Protein AF-A0A661Q219-F1 (afdb_monomer)

Solvent-accessible surface area (backbone atoms only — not comparable to full-atom values): 14047 Å² total; per-residue (Å²): 132,84,52,76,49,76,59,97,91,42,42,25,53,76,84,43,78,52,84,53,88,86,70,41,51,78,48,75,50,78,46,78,66,48,72,43,46,48,59,38,76,48,73,43,80,43,92,89,63,73,89,80,53,63,71,65,53,33,74,33,43,50,56,41,21,30,38,48,52,98,93,39,80,32,35,38,76,91,71,90,91,76,88,63,29,56,43,45,44,57,49,87,84,23,32,34,42,40,33,30,85,83,22,36,51,68,81,34,60,57,97,62,96,66,96,63,70,101,56,79,44,66,58,37,42,30,34,32,43,39,34,38,61,39,73,73,76,68,45,90,77,75,54,76,56,71,70,72,60,44,85,71,54,76,47,92,52,47,77,42,61,79,72,80,78,26,55,71,79,46,69,30,51,56,66,47,45,48,57,82,48,72,18,31,37,39,41,33,38,64,58,61,50,99,55,74,90,72,84,87,84,87,87,73,91,57,99,48,51,46,75,48,72,43,80,75,50,42,43,31,35,35,44,34,28,25,31,66,87,79,64,45,59,74

Mean predicted aligned error: 18.55 Å

pLDDT: mean 73.9, std 15.15, range [31.66, 94.81]

Secondary structure (DSSP, 8-state):
---EEEETTEEEETTEEE--GGGPPEEEEEEEEEEEETT-EEEE--TT--SS-HHHHHHHEEEEEEEEETTEEEEPP-SSS---SEEEEEETTEEEEEEBTTBB-TTS--SS--------BSEEEEEEEEEEES-----TTTS-------GGGSSS-EEEE-SSS--EEEEESEEEEEEEETTEEEEEESS--SSS---------STTEEEEEEEEETTEEEEEEEETTT--B-

Foldseek 3Di:
DWDWDADPNFIDTNRHTDDDLVNWDKDKDKAWPFKDFAQDKDFDAALLDQPPCLPVFQVQKDKWKWWQDPNDTATADPDDDDAAAWDWGQHSRHIMIGHDHQHHDPVGDDPDDDDDDPDRDGMTTMMMMIIGGGDPPPNPPNPCPVVVCPPQNPDVKDFDDDQPQFDTPDMDQWPTWHNPDAQKIKTFGVDFAPADPDDDDDDDPDPFWDWDKADPGSGIIMIGIAGNPPRDTD

Sequence (234 aa):
MASLESIGGKLFVNGEEIALKSDLETKTQIVDFGTVSNDTRTVKANPFFDGVNDAEIATRCVVRAEIYVNGMWSGTNNSTYSNTGLNGYSNLEGIVVQTAPNKITSTSNLVCNGFGNTGDITSAPCRVIVSYQGELVLAPSLIPKPEYIDKDQLATAWVNFDGTDGSIRDSFNVSGVVRNSVGDCTVSFSEPMKNGNYILATSSSYSATLISCVIKTFSSFKVIGKNINTGDLQ

Structure (mmCIF, N/CA/C/O backbone):
data_AF-A0A661Q219-F1
#
_entry.id   AF-A0A661Q219-F1
#
loop_
_atom_site.group_PDB
_atom_site.id
_atom_site.type_symbol
_atom_site.label_atom_id
_atom_site.label_alt_id
_atom_site.label_comp_id
_atom_site.label_asym_id
_atom_site.label_entity_id
_atom_site.label_seq_id
_atom_site.pdbx_PDB_ins_code
_atom_site.Cartn_x
_atom_site.Cartn_y
_atom_site.Cartn_z
_atom_site.occupancy
_atom_site.B_iso_or_equiv
_atom_site.auth_seq_id
_atom_site.auth_comp_id
_atom_site.auth_asym_id
_atom_site.auth_atom_id
_atom_site.pdbx_PDB_model_num
ATOM 1 N N . MET A 1 1 ? 35.755 26.287 18.343 1.00 60.34 1 MET A N 1
ATOM 2 C CA . MET A 1 1 ? 34.554 26.965 18.872 1.00 60.34 1 MET A CA 1
ATOM 3 C C . MET A 1 1 ? 33.562 26.963 17.722 1.00 60.34 1 MET A C 1
ATOM 5 O O . MET A 1 1 ? 33.948 27.435 16.663 1.00 60.34 1 MET A O 1
ATOM 9 N N . ALA A 1 2 ? 32.411 26.297 17.850 1.00 60.44 2 ALA A N 1
ATOM 10 C CA . ALA A 1 2 ? 31.447 26.220 16.748 1.00 60.44 2 ALA A CA 1
ATOM 11 C C . ALA A 1 2 ? 30.906 27.628 16.444 1.00 60.44 2 ALA A C 1
ATOM 13 O O . ALA A 1 2 ? 30.621 28.369 17.389 1.00 60.44 2 ALA A O 1
ATOM 14 N N . SER A 1 3 ? 30.824 28.017 15.169 1.00 67.06 3 SER A N 1
ATOM 15 C CA . SER A 1 3 ? 30.217 29.297 14.786 1.00 67.06 3 SER A CA 1
ATOM 16 C C . SER A 1 3 ? 28.698 29.149 14.791 1.00 67.06 3 SER A C 1
ATOM 18 O O . SER A 1 3 ? 28.165 28.170 14.266 1.00 67.06 3 SER A O 1
ATOM 20 N N . LEU A 1 4 ? 28.017 30.097 15.435 1.00 61.59 4 LEU A N 1
ATOM 21 C CA . LEU A 1 4 ? 26.561 30.191 15.466 1.00 61.59 4 LEU A CA 1
ATOM 22 C C . LEU A 1 4 ? 26.155 31.415 14.651 1.00 61.59 4 LEU A C 1
ATOM 24 O O . LEU A 1 4 ? 26.575 32.529 14.969 1.00 61.59 4 LEU A O 1
ATOM 28 N N . GLU A 1 5 ? 25.343 31.215 13.621 1.00 78.12 5 GLU A N 1
ATOM 29 C CA . GLU A 1 5 ? 24.914 32.284 12.716 1.00 78.12 5 GLU A CA 1
ATOM 30 C C . GLU A 1 5 ? 23.387 32.250 12.559 1.00 78.12 5 GLU A C 1
ATOM 32 O O . GLU A 1 5 ? 22.776 31.183 12.584 1.00 78.12 5 GLU A O 1
ATOM 37 N N . SER A 1 6 ? 22.751 33.421 12.448 1.00 68.06 6 SER A N 1
ATOM 38 C CA . SER A 1 6 ? 21.312 33.547 12.190 1.00 68.06 6 SER A CA 1
ATOM 39 C C . SER A 1 6 ? 21.108 34.217 10.841 1.00 68.06 6 SER A C 1
ATOM 41 O O . SER A 1 6 ? 21.562 35.344 10.629 1.00 68.06 6 SER A O 1
ATOM 43 N N . ILE A 1 7 ? 20.443 33.519 9.923 1.00 72.38 7 ILE A N 1
ATOM 44 C CA . ILE A 1 7 ? 20.190 33.990 8.560 1.00 72.38 7 ILE A CA 1
ATOM 45 C C . ILE A 1 7 ? 18.698 33.812 8.286 1.00 72.38 7 ILE A C 1
ATOM 47 O O . ILE A 1 7 ? 18.174 32.704 8.343 1.00 72.38 7 ILE A O 1
ATOM 51 N N . GLY A 1 8 ? 17.981 34.909 8.026 1.00 74.31 8 GLY A N 1
ATOM 52 C CA . GLY A 1 8 ? 16.556 34.858 7.672 1.00 74.31 8 GLY A CA 1
ATOM 53 C C . GLY A 1 8 ? 15.631 34.273 8.752 1.00 74.31 8 GLY A C 1
ATOM 54 O O . GLY A 1 8 ? 14.584 33.734 8.413 1.00 74.31 8 GLY A O 1
ATOM 55 N N . GLY A 1 9 ? 16.011 34.352 10.034 1.00 68.31 9 GLY A N 1
ATOM 56 C CA . GLY A 1 9 ? 15.235 33.794 11.154 1.00 68.31 9 GLY A CA 1
ATOM 57 C C . GLY A 1 9 ? 15.526 32.322 11.469 1.00 68.31 9 GLY A C 1
ATOM 58 O O . GLY A 1 9 ? 14.947 31.789 12.410 1.00 68.31 9 GLY A O 1
ATOM 59 N N . LYS A 1 10 ? 16.444 31.690 10.732 1.00 68.25 10 LYS A N 1
ATOM 60 C CA . LYS A 1 10 ? 16.913 30.317 10.951 1.00 68.25 10 LYS A CA 1
ATOM 61 C C . LYS A 1 10 ? 18.276 30.327 11.640 1.00 68.25 10 LYS A C 1
ATOM 63 O O . LYS A 1 10 ? 19.091 31.213 11.378 1.00 68.25 10 LYS A O 1
ATOM 68 N N . LEU A 1 11 ? 18.510 29.368 12.534 1.00 71.00 11 LEU A N 1
ATOM 69 C CA . LEU A 1 11 ? 19.759 29.220 13.287 1.00 71.00 11 LEU A CA 1
ATOM 70 C C . LEU A 1 11 ? 20.653 28.181 12.614 1.00 71.00 11 LEU A C 1
ATOM 72 O O . LEU A 1 11 ? 20.173 27.121 12.237 1.00 71.00 11 LEU A O 1
ATOM 76 N N . PHE A 1 12 ? 21.944 28.475 12.490 1.00 74.25 12 PHE A N 1
ATOM 77 C CA . PHE A 1 12 ? 22.928 27.604 11.853 1.00 74.25 12 PHE A CA 1
ATOM 78 C C . PHE A 1 12 ? 24.096 27.328 12.798 1.00 74.25 12 PHE A C 1
ATOM 80 O O . PHE A 1 12 ? 24.558 28.244 13.485 1.00 74.25 12 PHE A O 1
ATOM 87 N N . VAL A 1 13 ? 24.612 26.096 12.805 1.00 73.88 13 VAL A N 1
ATOM 88 C CA . VAL A 1 13 ? 25.863 25.733 13.494 1.00 73.88 13 VAL A CA 1
ATOM 89 C C . VAL A 1 13 ? 26.822 25.114 12.493 1.00 73.88 13 VAL A C 1
ATOM 91 O O . VAL A 1 13 ? 26.501 24.120 11.852 1.00 73.88 13 VAL A O 1
ATOM 94 N N . ASN A 1 14 ? 28.010 25.709 12.353 1.00 81.31 14 ASN A N 1
ATOM 95 C CA . ASN A 1 14 ? 29.018 25.302 11.363 1.00 81.31 14 ASN A CA 1
ATOM 96 C C . ASN A 1 14 ? 28.477 25.232 9.916 1.00 81.31 14 ASN A C 1
ATOM 98 O O . ASN A 1 14 ? 28.956 24.438 9.111 1.00 81.31 14 ASN A O 1
ATOM 102 N N . GLY A 1 15 ? 27.486 26.067 9.591 1.00 74.06 15 GLY A N 1
ATOM 103 C CA . GLY A 1 15 ? 26.870 26.131 8.263 1.00 74.06 15 GLY A CA 1
ATOM 104 C C . GLY A 1 15 ? 25.698 25.171 8.032 1.00 74.06 15 GLY A C 1
ATOM 105 O O . GLY A 1 15 ? 25.083 25.251 6.972 1.00 74.06 15 GLY A O 1
ATOM 106 N N . GL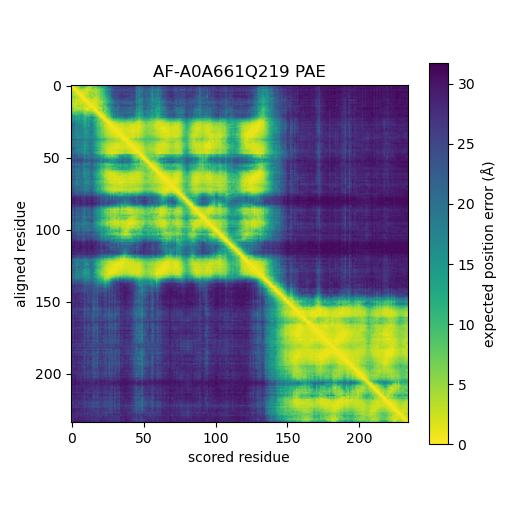U A 1 16 ? 25.342 24.318 8.997 1.00 66.12 16 GLU A N 1
ATOM 107 C CA . GLU A 1 16 ? 24.139 23.475 8.925 1.00 66.12 16 GLU A CA 1
ATOM 108 C C . GLU A 1 16 ? 22.957 24.147 9.631 1.00 66.12 16 GLU A C 1
ATOM 110 O O . GLU A 1 16 ? 23.110 24.664 10.739 1.00 66.12 16 GLU A O 1
ATOM 115 N N . GLU A 1 17 ? 21.786 24.157 8.985 1.00 71.19 17 GLU A N 1
ATOM 116 C CA . GLU A 1 17 ? 20.547 24.681 9.569 1.00 71.19 17 GLU A CA 1
ATOM 117 C C . GLU A 1 17 ? 20.107 23.790 10.737 1.00 71.19 17 GLU A C 1
ATOM 119 O O . GLU A 1 17 ? 19.949 22.581 10.589 1.00 71.19 17 GLU A O 1
ATOM 124 N N . ILE A 1 18 ? 19.885 24.392 11.901 1.00 64.69 18 ILE A N 1
ATOM 125 C CA . ILE A 1 18 ? 19.291 23.739 13.061 1.00 64.69 18 ILE A CA 1
ATOM 126 C C . ILE A 1 18 ? 17.795 24.039 13.056 1.00 64.69 18 ILE A C 1
ATOM 128 O O . ILE A 1 18 ? 17.387 25.179 13.292 1.00 64.69 18 ILE A O 1
ATOM 132 N N . ALA A 1 19 ? 16.980 23.003 12.860 1.00 58.84 19 ALA A N 1
ATOM 133 C CA . ALA A 1 19 ? 15.537 23.096 13.040 1.00 58.84 19 ALA A CA 1
ATOM 134 C C . ALA A 1 19 ? 15.205 23.457 14.500 1.00 58.84 19 ALA A C 1
ATOM 136 O O . ALA A 1 19 ? 15.624 22.777 15.446 1.00 58.84 19 ALA A O 1
ATOM 137 N N . LEU A 1 20 ? 14.440 24.531 14.711 1.00 56.34 20 LEU A N 1
ATOM 138 C CA . LEU A 1 20 ? 13.941 24.869 16.041 1.00 56.34 20 LEU A CA 1
ATOM 139 C C . LEU A 1 20 ? 12.743 23.977 16.377 1.00 56.34 20 LEU A C 1
ATOM 141 O O . LEU A 1 20 ? 11.988 23.559 15.506 1.00 56.34 20 LEU A O 1
ATOM 145 N N . LYS A 1 21 ? 12.514 23.695 17.668 1.00 51.62 21 LYS A N 1
ATOM 146 C CA . LYS A 1 21 ? 11.383 22.853 18.122 1.00 51.62 21 LYS A CA 1
ATOM 147 C C . LYS A 1 21 ? 10.005 23.332 17.635 1.00 51.62 21 LYS A C 1
ATOM 149 O O . LYS A 1 21 ? 9.081 22.527 17.597 1.00 51.62 21 LYS A O 1
ATOM 154 N N . SER A 1 22 ? 9.857 24.615 17.310 1.00 52.88 22 SER A N 1
ATOM 155 C CA . SER A 1 22 ? 8.637 25.207 16.745 1.00 52.88 22 SER A CA 1
ATOM 156 C C . SER A 1 22 ? 8.389 24.846 15.282 1.00 52.88 22 SER A C 1
ATOM 158 O O . SER A 1 22 ? 7.267 25.004 14.812 1.00 52.88 22 SER A O 1
ATOM 160 N N . ASP A 1 23 ? 9.413 24.360 14.584 1.00 57.09 23 ASP A N 1
ATOM 161 C CA . ASP A 1 23 ? 9.401 24.147 13.135 1.00 57.09 23 ASP A CA 1
ATOM 162 C C . ASP A 1 23 ? 9.094 22.681 12.785 1.00 57.09 23 ASP A C 1
ATOM 164 O O . ASP A 1 23 ? 9.087 22.292 11.619 1.00 57.09 23 ASP A O 1
ATOM 168 N N . LEU A 1 24 ? 8.824 21.852 13.801 1.00 63.47 24 LEU A N 1
ATOM 169 C CA . LEU A 1 24 ? 8.444 20.457 13.619 1.00 63.47 24 LEU A CA 1
ATOM 170 C C . LEU A 1 24 ? 7.042 20.385 13.008 1.00 63.47 24 LEU A C 1
ATOM 172 O O . LEU A 1 24 ? 6.048 20.792 13.614 1.00 63.47 24 LEU A O 1
ATOM 176 N N . GLU A 1 25 ? 6.959 19.818 11.810 1.00 70.50 25 GLU A N 1
ATOM 177 C CA . GLU A 1 25 ? 5.689 19.576 11.142 1.00 70.50 25 GLU A CA 1
ATOM 178 C C . GLU A 1 25 ? 4.875 18.533 11.926 1.00 70.50 25 GLU A C 1
ATOM 180 O O . GLU A 1 25 ? 5.379 17.475 12.309 1.00 70.50 25 GLU A O 1
ATOM 185 N N . THR A 1 26 ? 3.593 18.821 12.166 1.00 79.38 26 THR A N 1
ATOM 186 C CA . THR A 1 26 ? 2.661 17.808 12.675 1.00 79.38 26 THR A CA 1
ATOM 187 C C . THR A 1 26 ? 2.036 17.093 11.490 1.00 79.38 26 THR A C 1
ATOM 189 O O . THR A 1 26 ? 1.297 17.706 10.719 1.00 79.38 26 THR A O 1
ATOM 192 N N . LYS A 1 27 ? 2.294 15.792 11.361 1.00 81.50 27 LYS A N 1
ATOM 193 C CA . LYS A 1 27 ? 1.672 14.955 10.327 1.00 81.50 27 LYS A CA 1
ATOM 194 C C . LYS A 1 27 ? 0.667 14.012 10.949 1.00 81.50 27 LYS A C 1
ATOM 196 O O . LYS A 1 27 ? 0.917 13.465 12.018 1.00 81.50 27 LYS A O 1
ATOM 201 N N . THR A 1 28 ? -0.449 13.796 10.261 1.00 87.75 28 THR A N 1
ATOM 202 C CA . THR A 1 28 ? -1.539 12.950 10.751 1.00 87.75 28 THR A CA 1
ATOM 203 C C . THR A 1 28 ? -1.924 11.905 9.713 1.00 87.75 28 THR A C 1
ATOM 205 O O . THR A 1 28 ? -2.094 12.226 8.539 1.00 87.75 28 THR A O 1
ATOM 208 N N . GLN A 1 29 ? -2.080 10.655 10.148 1.00 87.94 29 GLN A N 1
ATOM 209 C CA . GLN A 1 29 ? -2.580 9.553 9.329 1.00 87.94 29 GLN A CA 1
ATOM 210 C C . GLN A 1 29 ? -3.646 8.755 10.079 1.00 87.94 29 GLN A C 1
ATOM 212 O O . GLN A 1 29 ? -3.630 8.660 11.306 1.00 87.94 29 GLN A O 1
ATOM 217 N N . ILE A 1 30 ? -4.580 8.179 9.322 1.00 90.38 30 ILE A N 1
ATOM 218 C CA . ILE A 1 30 ? -5.626 7.302 9.847 1.00 90.38 30 ILE A CA 1
ATOM 219 C C . ILE A 1 30 ? -5.219 5.858 9.574 1.00 90.38 30 ILE A C 1
ATOM 221 O O . ILE A 1 30 ? -5.047 5.462 8.423 1.00 90.38 30 ILE A O 1
ATOM 225 N N . VAL A 1 31 ? -5.118 5.066 10.635 1.00 89.88 31 VAL A N 1
ATOM 226 C CA . VAL A 1 31 ? -4.906 3.622 10.568 1.00 89.88 31 VAL A CA 1
ATOM 227 C C . VAL A 1 31 ? -6.245 2.942 10.817 1.00 89.88 31 VAL A C 1
ATOM 229 O O . VAL A 1 31 ? -6.776 2.989 11.925 1.00 89.88 31 VAL A O 1
ATOM 232 N N . ASP A 1 32 ? -6.810 2.329 9.783 1.00 93.19 32 ASP A N 1
ATOM 233 C CA . ASP A 1 32 ? -8.057 1.571 9.890 1.00 93.19 32 ASP A CA 1
ATOM 234 C C . ASP A 1 32 ? -7.782 0.190 10.496 1.00 93.19 32 ASP A C 1
ATOM 236 O O . ASP A 1 32 ? -6.903 -0.523 10.013 1.00 93.19 32 ASP A O 1
ATOM 240 N N . PHE A 1 33 ? -8.514 -0.202 11.538 1.00 88.50 33 PHE A N 1
ATOM 241 C CA . PHE A 1 33 ? -8.420 -1.519 12.176 1.00 88.50 33 PHE A CA 1
ATOM 242 C C . PHE A 1 33 ? -9.557 -2.461 11.760 1.00 88.50 33 PHE A C 1
ATOM 244 O O . PHE A 1 33 ? -9.516 -3.641 12.108 1.00 88.50 33 PHE A O 1
ATOM 251 N N . GLY A 1 34 ? -10.531 -1.983 10.981 1.00 92.44 34 GLY A N 1
ATOM 252 C CA . GLY A 1 34 ? -11.741 -2.728 10.661 1.00 92.44 34 GLY A CA 1
ATOM 253 C C . GLY A 1 34 ? -12.599 -2.961 11.904 1.00 92.44 34 GLY A C 1
ATOM 254 O O . GLY A 1 34 ? -12.556 -2.195 12.865 1.00 92.44 34 GLY A O 1
ATOM 255 N N . THR A 1 35 ? -13.405 -4.019 11.892 1.00 90.88 35 THR A N 1
ATOM 256 C CA . THR A 1 35 ? -14.250 -4.384 13.035 1.00 90.88 35 THR A CA 1
ATOM 257 C C . THR A 1 35 ? -13.430 -5.077 14.120 1.00 90.88 35 THR A C 1
ATOM 259 O O . THR A 1 35 ? -12.926 -6.179 13.919 1.00 90.88 35 THR A O 1
ATOM 262 N N . VAL A 1 36 ? -13.344 -4.449 15.291 1.00 87.69 36 VAL A N 1
ATOM 263 C CA . VAL A 1 36 ? -12.689 -4.989 16.488 1.00 87.69 36 VAL A CA 1
ATOM 264 C C . VAL A 1 36 ? -13.771 -5.500 17.438 1.00 87.69 36 VAL A C 1
ATOM 266 O O . VAL A 1 36 ? -14.792 -4.838 17.634 1.00 87.69 36 VAL A O 1
ATOM 269 N N . SER A 1 37 ? -13.570 -6.696 17.990 1.00 87.88 37 SER A N 1
ATOM 270 C CA . SER A 1 37 ? -14.492 -7.319 18.952 1.00 87.88 37 SER A CA 1
ATOM 271 C C . SER A 1 37 ? -14.059 -7.048 20.389 1.00 87.88 37 SER A C 1
ATOM 273 O O . SER A 1 37 ? -12.920 -6.649 20.638 1.00 87.88 37 SER A O 1
ATOM 275 N N . ASN A 1 38 ? -14.948 -7.305 21.341 1.00 82.38 38 ASN A N 1
ATOM 276 C CA . ASN A 1 38 ? -14.614 -7.271 22.764 1.00 82.38 38 ASN A CA 1
ATOM 277 C C . ASN A 1 38 ? -13.403 -8.150 23.055 1.00 82.38 38 ASN A C 1
ATOM 279 O O . ASN A 1 38 ? -13.249 -9.222 22.475 1.00 82.38 38 ASN A O 1
ATOM 283 N N . ASP A 1 39 ? -12.594 -7.715 24.006 1.00 80.44 39 ASP A N 1
ATOM 284 C CA . ASP A 1 39 ? -11.494 -8.485 24.594 1.00 80.44 39 ASP A CA 1
ATOM 285 C C . ASP A 1 39 ? -10.415 -8.856 23.586 1.00 80.44 39 ASP A C 1
ATOM 287 O O . ASP A 1 39 ? -9.631 -9.781 23.796 1.00 80.44 39 ASP A O 1
ATOM 291 N N . THR A 1 40 ? -10.349 -8.099 22.491 1.00 82.25 40 THR A N 1
ATOM 292 C CA . THR A 1 40 ? -9.349 -8.298 21.458 1.00 82.25 40 THR A CA 1
ATOM 293 C C . THR A 1 40 ? -8.248 -7.255 21.545 1.00 82.25 40 THR A C 1
ATOM 295 O O . THR A 1 40 ? -8.429 -6.097 21.937 1.00 82.25 40 THR A O 1
ATOM 298 N N . ARG A 1 41 ? -7.061 -7.711 21.157 1.00 85.12 41 ARG A N 1
ATOM 299 C CA . ARG A 1 41 ? -5.890 -6.884 20.920 1.00 85.12 41 ARG A CA 1
ATOM 300 C C . ARG A 1 41 ? -5.567 -6.979 19.441 1.00 85.12 41 ARG A C 1
ATOM 302 O O . ARG A 1 41 ? -5.315 -8.072 18.941 1.00 85.12 41 ARG A O 1
ATOM 309 N N . THR A 1 42 ? -5.547 -5.840 18.766 1.00 86.25 42 THR A N 1
ATOM 310 C CA . THR A 1 42 ? -5.189 -5.757 17.350 1.00 86.25 42 THR A CA 1
ATOM 311 C C . THR A 1 42 ? -3.991 -4.837 17.189 1.00 86.25 42 THR A C 1
ATOM 313 O O . THR A 1 42 ? -3.930 -3.779 17.814 1.00 86.25 42 THR A O 1
ATOM 316 N N . VAL A 1 43 ? -3.033 -5.240 16.357 1.00 86.31 43 VAL A N 1
ATOM 317 C CA . VAL A 1 43 ? -1.779 -4.516 16.130 1.00 86.31 43 VAL A CA 1
ATOM 318 C C . VAL A 1 43 ? -1.635 -4.223 14.642 1.00 86.31 43 VAL A C 1
ATOM 320 O O . VAL A 1 43 ? -1.894 -5.095 13.811 1.00 86.31 43 VAL A O 1
ATOM 323 N N . LYS A 1 44 ? -1.237 -2.998 14.304 1.00 86.88 44 LYS A N 1
ATOM 324 C CA . LYS A 1 44 ? -0.886 -2.579 12.943 1.00 86.88 44 LYS A CA 1
ATOM 325 C C . LYS A 1 44 ? 0.418 -1.795 12.947 1.00 86.88 44 LYS A C 1
ATOM 327 O O . LYS A 1 44 ? 0.818 -1.247 13.969 1.00 86.88 44 LYS A O 1
ATOM 332 N N . ALA A 1 45 ? 1.073 -1.731 11.792 1.00 83.81 45 ALA A N 1
ATOM 333 C CA . ALA A 1 45 ? 2.275 -0.926 11.628 1.00 83.81 45 ALA A CA 1
ATOM 334 C C . ALA A 1 45 ? 1.986 0.557 11.922 1.00 83.81 45 ALA A C 1
ATOM 336 O O . ALA A 1 45 ? 0.918 1.072 11.577 1.00 83.81 45 ALA A O 1
ATOM 337 N N . ASN A 1 46 ? 2.943 1.239 12.554 1.00 81.06 46 ASN A N 1
ATOM 338 C CA . ASN A 1 46 ? 2.884 2.687 12.707 1.00 81.06 46 ASN A CA 1
ATOM 339 C C . ASN A 1 46 ? 3.205 3.349 11.356 1.00 81.06 46 ASN A C 1
ATOM 341 O O . ASN A 1 46 ? 4.278 3.100 10.814 1.00 81.06 46 ASN A O 1
ATOM 345 N N . PRO A 1 47 ? 2.305 4.186 10.808 1.00 83.50 47 PRO A N 1
ATOM 346 C CA . PRO A 1 47 ? 2.490 4.795 9.492 1.00 83.50 47 PRO A CA 1
ATOM 347 C C . PRO A 1 47 ? 3.672 5.768 9.397 1.00 83.50 47 PRO A C 1
ATOM 349 O O . PRO A 1 47 ? 4.071 6.134 8.295 1.00 83.50 47 PRO A O 1
ATOM 352 N N . PHE A 1 48 ? 4.200 6.226 10.531 1.00 78.06 48 PHE A N 1
ATOM 353 C CA . PHE A 1 48 ? 5.366 7.111 10.590 1.00 78.06 48 PHE A CA 1
ATOM 354 C C . PHE A 1 48 ? 6.644 6.374 10.975 1.00 78.06 48 PHE A C 1
ATOM 356 O O . PHE A 1 48 ? 7.683 7.005 11.145 1.00 78.06 48 PHE A O 1
ATOM 363 N N . PHE A 1 49 ? 6.560 5.057 11.156 1.00 74.06 49 PHE A N 1
ATOM 364 C CA . PHE A 1 49 ? 7.691 4.246 11.552 1.00 74.06 49 PHE A CA 1
ATOM 365 C C . PHE A 1 49 ? 8.426 3.675 10.345 1.00 74.06 49 PHE A C 1
ATOM 367 O O . PHE A 1 49 ? 7.810 3.251 9.371 1.00 74.06 49 PHE A O 1
ATOM 374 N N . ASP A 1 50 ? 9.751 3.638 10.438 1.00 64.44 50 ASP A N 1
ATOM 375 C CA . ASP A 1 50 ? 10.637 3.317 9.328 1.00 64.44 50 ASP A CA 1
ATOM 376 C C . ASP A 1 50 ? 11.525 2.091 9.512 1.00 64.44 50 ASP A C 1
ATOM 378 O O . ASP A 1 50 ? 12.298 1.748 8.615 1.00 64.44 50 ASP A O 1
ATOM 382 N N . GLY A 1 51 ? 11.412 1.420 10.655 1.00 60.28 51 GLY A N 1
ATOM 383 C CA . GLY A 1 51 ? 12.235 0.260 10.981 1.00 60.28 51 GLY A CA 1
ATOM 384 C C . GLY A 1 51 ? 13.553 0.590 11.677 1.00 60.28 51 GLY A C 1
ATOM 385 O O . GLY A 1 51 ? 14.288 -0.349 11.971 1.00 60.28 51 GLY A O 1
ATOM 386 N N . VAL A 1 52 ? 13.879 1.866 11.935 1.00 53.22 52 VAL A N 1
ATOM 387 C CA . VAL A 1 52 ? 15.229 2.250 12.392 1.00 53.22 52 VAL A CA 1
ATOM 388 C C . VAL A 1 52 ? 15.242 2.874 13.796 1.00 53.22 52 VAL A C 1
ATOM 390 O O . VAL A 1 52 ? 16.229 2.705 14.505 1.00 53.22 52 VAL A O 1
ATOM 393 N N . ASN A 1 53 ? 14.157 3.518 14.257 1.00 53.91 53 ASN A N 1
ATOM 394 C CA . ASN A 1 53 ? 14.137 4.232 15.553 1.00 53.91 53 ASN A CA 1
ATOM 395 C C . ASN A 1 53 ? 12.868 4.005 16.403 1.00 53.91 53 ASN A C 1
ATOM 397 O O . ASN A 1 53 ? 12.099 4.935 16.663 1.00 53.91 53 ASN A O 1
ATOM 401 N N . ASP A 1 54 ? 12.642 2.767 16.859 1.00 57.50 54 ASP A N 1
ATOM 402 C CA . ASP A 1 54 ? 11.402 2.354 17.548 1.00 57.50 54 ASP A CA 1
ATOM 403 C C . ASP A 1 54 ? 11.063 3.196 18.791 1.00 57.50 54 ASP A C 1
ATOM 405 O O . ASP A 1 54 ? 9.911 3.572 19.013 1.00 57.50 54 ASP A O 1
ATOM 409 N N . ALA A 1 55 ? 12.064 3.529 19.610 1.00 59.53 55 ALA A N 1
ATOM 410 C CA . ALA A 1 55 ? 11.840 4.206 20.888 1.00 59.53 55 ALA A CA 1
ATOM 411 C C . ALA A 1 55 ? 11.600 5.720 20.742 1.00 59.53 55 ALA A C 1
ATOM 413 O O . ALA A 1 55 ? 10.758 6.290 21.439 1.00 59.53 55 ALA A O 1
ATOM 414 N N . GLU A 1 56 ? 12.313 6.390 19.833 1.00 63.19 56 GLU A N 1
ATOM 415 C CA . GLU A 1 56 ? 12.160 7.836 19.641 1.00 63.19 56 GLU A CA 1
ATOM 416 C C . GLU A 1 56 ? 10.877 8.161 18.866 1.00 63.19 56 GLU A C 1
ATOM 418 O O . GLU A 1 56 ? 10.132 9.066 19.242 1.00 63.19 56 GLU A O 1
ATOM 423 N N . ILE A 1 57 ? 10.551 7.380 17.833 1.00 60.50 57 ILE A N 1
ATOM 424 C CA . ILE A 1 57 ? 9.341 7.608 17.034 1.00 60.50 57 ILE A CA 1
ATOM 425 C C . ILE A 1 57 ? 8.083 7.296 17.857 1.00 60.50 57 ILE A C 1
ATOM 427 O O . ILE A 1 57 ? 7.121 8.068 17.803 1.00 60.50 57 ILE A O 1
ATOM 431 N N . ALA A 1 58 ? 8.091 6.243 18.686 1.00 60.91 58 ALA A N 1
ATOM 432 C CA . ALA A 1 58 ? 6.958 5.926 19.558 1.00 60.91 58 ALA A CA 1
ATOM 433 C C . ALA A 1 58 ? 6.657 7.036 20.582 1.00 60.91 58 ALA A C 1
ATOM 435 O O . ALA A 1 58 ? 5.490 7.283 20.877 1.00 60.91 58 ALA A O 1
ATOM 436 N N . THR A 1 59 ? 7.674 7.747 21.085 1.00 65.56 59 THR A N 1
ATOM 437 C CA . THR A 1 59 ? 7.476 8.850 22.051 1.00 65.56 59 THR A CA 1
ATOM 438 C C . THR A 1 59 ? 7.010 10.157 21.405 1.00 65.56 59 THR A C 1
ATOM 440 O O . THR A 1 59 ? 6.477 11.025 22.097 1.00 65.56 59 THR A O 1
ATOM 443 N N . ARG A 1 60 ? 7.161 10.294 20.082 1.00 73.12 60 ARG A N 1
ATOM 444 C CA . ARG A 1 60 ? 6.745 11.474 19.298 1.00 73.12 60 ARG A CA 1
ATOM 445 C C . ARG A 1 60 ? 5.408 11.284 18.579 1.00 73.12 60 ARG A C 1
ATOM 447 O O . ARG A 1 60 ? 4.909 12.222 17.955 1.00 73.12 60 ARG A O 1
ATOM 454 N N . CYS A 1 61 ? 4.826 10.088 18.667 1.00 77.25 61 CYS A N 1
ATOM 455 C CA . CYS A 1 61 ? 3.498 9.785 18.151 1.00 77.25 61 CYS A CA 1
ATOM 456 C C . CYS A 1 61 ? 2.438 9.965 19.241 1.00 77.25 61 CYS A C 1
ATOM 458 O O . CYS A 1 61 ? 2.442 9.286 20.265 1.00 77.25 61 CYS A O 1
ATOM 460 N N . VAL A 1 62 ? 1.467 10.828 18.976 1.00 83.62 62 VAL A N 1
ATOM 461 C CA . VAL A 1 62 ? 0.222 10.916 19.733 1.00 83.62 62 VAL A CA 1
ATOM 462 C C . VAL A 1 62 ? -0.831 10.116 18.984 1.00 83.62 62 VAL A C 1
ATOM 464 O O . VAL A 1 62 ? -1.125 10.394 17.824 1.00 83.62 62 VAL A O 1
ATOM 467 N N . VAL A 1 63 ? -1.414 9.123 19.646 1.00 83.81 63 VAL A N 1
ATOM 468 C CA . VAL A 1 63 ? -2.467 8.286 19.068 1.00 83.81 63 VAL A CA 1
ATOM 469 C C . VAL A 1 63 ? -3.808 8.579 19.727 1.00 83.81 63 VAL A C 1
ATOM 471 O O . VAL A 1 63 ? -3.893 8.784 20.938 1.00 83.81 63 VAL A O 1
ATOM 474 N N . ARG A 1 64 ? -4.871 8.582 18.926 1.00 85.31 64 ARG A N 1
ATOM 475 C CA . ARG A 1 64 ? -6.257 8.632 19.395 1.00 85.31 64 ARG A CA 1
ATOM 476 C C . ARG A 1 64 ? -7.036 7.526 18.712 1.00 85.31 64 ARG A C 1
ATOM 478 O O . ARG A 1 64 ? -7.196 7.547 17.494 1.00 85.31 64 ARG A O 1
ATOM 485 N N . ALA A 1 65 ? -7.527 6.579 19.496 1.00 84.69 65 ALA A N 1
ATOM 486 C CA . ALA A 1 65 ? -8.399 5.543 18.981 1.00 84.69 65 ALA A CA 1
ATOM 487 C C . ALA A 1 65 ? -9.843 6.054 18.891 1.00 84.69 65 ALA A C 1
ATOM 489 O O . ALA A 1 65 ? -10.305 6.817 19.744 1.00 84.69 65 ALA A O 1
ATOM 490 N N . GLU A 1 66 ? -10.542 5.636 17.845 1.00 85.62 66 GLU A N 1
ATOM 491 C CA . GLU A 1 66 ? -11.936 5.967 17.593 1.00 85.62 66 GLU A CA 1
ATOM 492 C C . GLU A 1 66 ? -12.721 4.705 17.243 1.00 85.62 66 GLU A C 1
ATOM 494 O O . GLU A 1 66 ? -12.223 3.813 16.552 1.00 85.62 66 GLU A O 1
ATOM 499 N N . ILE A 1 67 ? -13.970 4.662 17.691 1.00 83.25 67 ILE A N 1
ATOM 500 C CA . ILE A 1 67 ? -14.940 3.611 17.375 1.00 83.25 67 ILE A CA 1
ATOM 501 C C . ILE A 1 67 ? -16.088 4.202 16.561 1.00 83.25 67 ILE A C 1
ATOM 503 O O . ILE A 1 67 ? -16.475 5.350 16.784 1.00 83.25 67 ILE A O 1
ATOM 507 N N . TYR A 1 68 ? -16.652 3.430 15.637 1.00 86.06 68 TYR A N 1
ATOM 508 C CA . TYR 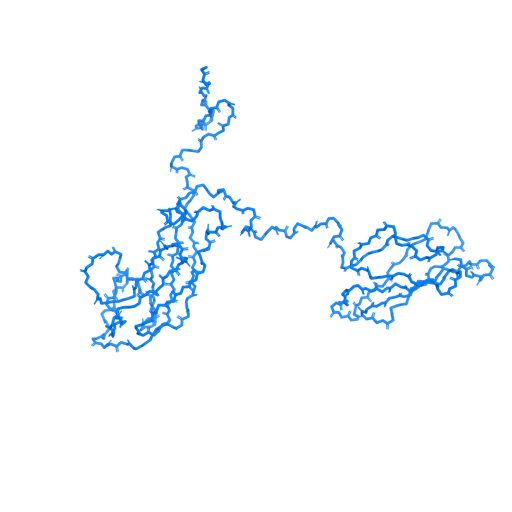A 1 68 ? -17.836 3.823 14.881 1.00 86.06 68 TYR A CA 1
ATOM 509 C C . TYR A 1 68 ? -19.094 3.228 15.510 1.00 86.06 68 TYR A C 1
ATOM 511 O O . TYR A 1 68 ? -19.316 2.017 15.456 1.00 86.06 68 TYR A O 1
ATOM 519 N N . VAL A 1 69 ? -19.924 4.078 16.109 1.00 78.31 69 VAL A N 1
ATOM 520 C CA . VAL A 1 69 ? -21.144 3.677 16.821 1.00 78.31 69 VAL A CA 1
ATOM 521 C C . VAL A 1 69 ? -22.246 4.690 16.526 1.00 78.31 69 VAL A C 1
ATOM 523 O O . VAL A 1 69 ? -21.985 5.886 16.423 1.00 78.31 69 VAL A O 1
ATOM 526 N N . ASN A 1 70 ? -23.489 4.224 16.369 1.00 76.38 70 ASN A N 1
ATOM 527 C CA . ASN A 1 70 ? -24.657 5.076 16.094 1.00 76.38 70 ASN A CA 1
ATOM 528 C C . ASN A 1 70 ? -24.464 6.032 14.897 1.00 76.38 70 ASN A C 1
ATOM 530 O O . ASN A 1 70 ? -24.940 7.164 14.908 1.00 76.38 70 ASN A O 1
ATOM 534 N N . GLY A 1 71 ? -23.746 5.582 13.865 1.00 81.00 71 GLY A N 1
ATOM 535 C CA . GLY A 1 71 ? -23.520 6.363 12.649 1.00 81.00 71 GLY A CA 1
ATOM 536 C C . GLY A 1 71 ? -22.375 7.382 12.725 1.00 81.00 71 GLY A C 1
ATOM 537 O O . GLY A 1 71 ? -22.149 8.098 11.748 1.00 81.00 71 GLY A O 1
ATOM 538 N N . MET A 1 72 ? -21.639 7.460 13.841 1.00 83.19 72 MET A N 1
ATOM 539 C CA . MET A 1 72 ? -20.592 8.464 14.064 1.00 83.19 72 MET A CA 1
ATOM 540 C C . MET A 1 72 ? -19.303 7.857 14.628 1.00 83.19 72 MET A C 1
ATOM 542 O O . MET A 1 72 ? -19.323 6.832 15.305 1.00 83.19 72 MET A O 1
ATOM 546 N N . TRP A 1 73 ? -18.174 8.523 14.371 1.00 84.88 73 TRP A N 1
ATOM 547 C CA . TRP A 1 73 ? -16.894 8.211 15.009 1.00 84.88 73 TRP A CA 1
ATOM 548 C C . TRP A 1 73 ? -16.799 8.893 16.375 1.00 84.88 73 TRP A C 1
ATOM 550 O O . TRP A 1 73 ? -16.994 10.104 16.478 1.00 84.88 73 TRP A O 1
ATOM 560 N N . SER A 1 74 ? -16.479 8.119 17.409 1.00 77.44 74 SER A N 1
ATOM 561 C CA . SER A 1 74 ? -16.314 8.587 18.784 1.00 77.44 74 SER A CA 1
ATOM 562 C C . SER A 1 74 ? -14.894 8.316 19.263 1.00 77.44 74 SER A C 1
ATOM 564 O O . SER A 1 74 ? -14.444 7.171 19.231 1.00 77.44 74 SER A O 1
ATOM 566 N N . GLY A 1 75 ? -14.192 9.353 19.722 1.00 73.81 75 GLY A N 1
ATOM 567 C CA . GLY A 1 75 ? -12.843 9.229 20.273 1.00 73.81 75 GLY A CA 1
ATOM 568 C C . GLY A 1 75 ? -12.857 8.750 21.717 1.00 73.81 75 GLY A C 1
ATOM 569 O O . GLY A 1 75 ? -13.740 9.125 22.485 1.00 73.81 75 GLY A O 1
ATOM 570 N N . THR A 1 76 ? -11.882 7.929 22.097 1.00 67.12 76 THR A N 1
ATOM 571 C CA . THR A 1 76 ? -11.729 7.464 23.480 1.00 67.12 76 THR A CA 1
ATOM 572 C C . THR A 1 76 ? -10.775 8.358 24.273 1.00 67.12 76 THR A C 1
ATOM 574 O O . THR A 1 76 ? -9.897 9.019 23.714 1.00 67.12 76 THR A O 1
ATOM 577 N N . ASN A 1 77 ? -10.983 8.452 25.592 1.00 57.62 77 ASN A N 1
ATOM 578 C CA . ASN A 1 77 ? -10.140 9.286 26.444 1.00 57.62 77 ASN A CA 1
ATOM 579 C C . ASN A 1 77 ? -8.750 8.686 26.615 1.00 57.62 77 ASN A C 1
ATOM 581 O O . ASN A 1 77 ? -8.587 7.545 27.035 1.00 57.62 77 ASN A O 1
ATOM 585 N N . ASN A 1 78 ? -7.751 9.527 26.382 1.00 54.97 78 ASN A N 1
ATOM 586 C CA . ASN A 1 78 ? -6.366 9.251 26.696 1.00 54.97 78 ASN A CA 1
ATOM 587 C C . ASN A 1 78 ? -6.135 9.573 28.182 1.00 54.97 78 ASN A C 1
ATOM 589 O O . ASN A 1 78 ? -5.945 10.741 28.506 1.00 54.97 78 ASN A O 1
ATOM 593 N N . SER A 1 79 ? -6.250 8.601 29.096 1.00 42.06 79 SER A N 1
ATOM 594 C CA . SER A 1 79 ? -5.417 8.505 30.318 1.00 42.06 79 SER A CA 1
ATOM 595 C C . SER A 1 79 ? -5.970 7.530 31.367 1.00 42.06 79 SER A C 1
ATOM 597 O O . SER A 1 79 ? -7.121 7.583 31.783 1.00 42.06 79 SER A O 1
ATOM 599 N N . THR A 1 80 ? -5.076 6.629 31.778 1.00 43.44 80 THR A N 1
ATOM 600 C CA . THR A 1 80 ? -4.885 6.071 33.127 1.00 43.44 80 THR A CA 1
ATOM 601 C C . THR A 1 80 ? -6.111 5.983 34.052 1.00 43.44 80 THR A C 1
ATOM 603 O O . THR A 1 80 ? -6.488 6.954 34.697 1.00 43.44 80 THR A O 1
ATOM 606 N N . TYR A 1 81 ? -6.598 4.748 34.224 1.00 43.62 81 TYR A N 1
ATOM 607 C CA . TYR A 1 81 ? -7.502 4.275 35.287 1.00 43.62 81 TYR A CA 1
ATOM 608 C C . TYR A 1 81 ? -8.997 4.611 35.150 1.00 43.62 81 TYR A C 1
ATOM 610 O O . TYR A 1 81 ? -9.540 5.430 35.879 1.00 43.62 81 TYR A O 1
ATOM 618 N N . SER A 1 82 ? -9.695 3.874 34.277 1.00 44.62 82 SER A N 1
ATOM 619 C CA . SER A 1 82 ? -10.878 3.042 34.616 1.00 44.62 82 SER A CA 1
ATOM 620 C C . SER A 1 82 ? -11.562 2.528 33.338 1.00 44.62 82 SER A C 1
ATOM 622 O O . SER A 1 82 ? -12.501 3.102 32.801 1.00 44.62 82 SER A O 1
ATOM 624 N N . ASN A 1 83 ? -11.018 1.412 32.850 1.00 48.44 83 ASN A N 1
ATOM 625 C CA . ASN A 1 83 ? -11.542 0.460 31.865 1.00 48.44 83 ASN A CA 1
ATOM 626 C C . ASN A 1 83 ? -13.049 0.543 31.540 1.00 48.44 83 ASN A C 1
ATOM 628 O O . ASN A 1 83 ? -13.839 -0.219 32.093 1.00 48.44 83 ASN A O 1
ATOM 632 N N . THR A 1 84 ? -13.434 1.372 30.567 1.00 52.69 84 THR A N 1
ATOM 633 C CA . THR A 1 84 ? -14.738 1.266 29.886 1.00 52.69 84 THR A CA 1
ATOM 634 C C . THR A 1 84 ? -14.637 1.651 28.397 1.00 52.69 84 THR A C 1
ATOM 636 O O . THR A 1 84 ? -15.434 2.442 27.904 1.00 52.69 84 THR A O 1
ATOM 639 N N . GLY A 1 85 ? -13.660 1.114 27.642 1.00 61.47 85 GLY A N 1
ATOM 640 C CA . GLY A 1 85 ? -13.584 1.365 26.191 1.00 61.47 85 GLY A CA 1
ATOM 641 C C . GLY A 1 85 ? -12.361 0.822 25.433 1.00 61.47 85 GLY A C 1
ATOM 642 O O . GLY A 1 85 ? -11.599 -0.002 25.942 1.00 61.47 85 GLY A O 1
ATOM 643 N N . LEU A 1 86 ? -12.228 1.304 24.189 1.00 69.69 86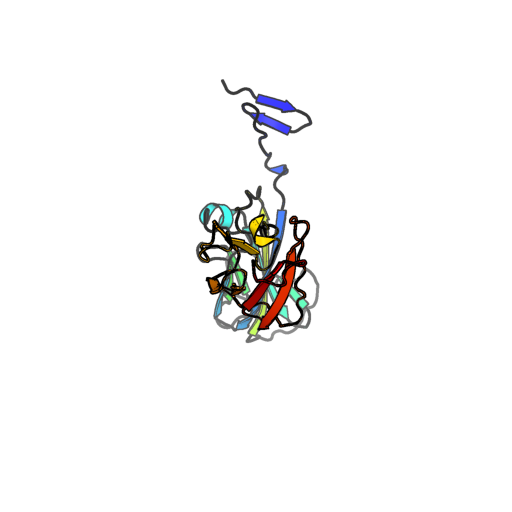 LEU A N 1
ATOM 644 C CA . LEU A 1 86 ? -11.132 1.072 23.238 1.00 69.69 86 LEU A CA 1
ATOM 645 C C . LEU A 1 86 ? -9.938 1.981 23.576 1.00 69.69 86 LEU A C 1
ATOM 647 O O . LEU A 1 86 ? -10.114 3.189 23.692 1.00 69.69 86 LEU A O 1
ATOM 651 N N . ASN A 1 87 ? -8.723 1.450 23.669 1.00 74.19 87 ASN A N 1
ATOM 652 C CA . ASN A 1 87 ? -7.513 2.253 23.868 1.00 74.19 87 ASN A CA 1
ATOM 653 C C . ASN A 1 87 ? -6.584 2.163 22.657 1.00 74.19 87 ASN A C 1
ATOM 655 O O . ASN A 1 87 ? -6.474 1.104 22.041 1.00 74.19 87 ASN A O 1
ATOM 659 N N . GLY A 1 88 ? -5.904 3.270 22.353 1.00 74.00 88 GLY A N 1
ATOM 660 C CA . GLY A 1 88 ? -4.848 3.339 21.346 1.00 74.00 88 GLY A CA 1
ATOM 661 C C . GLY A 1 88 ? -3.497 3.587 22.001 1.00 74.00 88 GLY A C 1
ATOM 662 O O . GLY A 1 88 ? -3.378 4.502 22.813 1.00 74.00 88 GLY A O 1
ATOM 663 N N . TYR A 1 89 ? -2.481 2.813 21.628 1.00 75.75 89 TYR A N 1
ATOM 664 C CA . TYR A 1 89 ? -1.095 3.036 22.048 1.00 75.75 89 TYR A CA 1
ATOM 665 C C . TYR A 1 89 ? -0.154 2.929 20.848 1.00 75.75 89 TYR A C 1
ATOM 667 O O . TYR A 1 89 ? -0.424 2.173 19.917 1.00 75.75 89 TYR A O 1
ATOM 675 N N . SER A 1 90 ? 0.957 3.662 20.888 1.00 75.75 90 SER A N 1
ATOM 676 C CA . SER A 1 90 ? 2.122 3.398 20.042 1.00 75.75 90 SER A CA 1
ATOM 677 C C . SER A 1 90 ? 3.176 2.751 20.928 1.00 75.75 90 SER A C 1
ATOM 679 O O . SER A 1 90 ? 3.670 3.387 21.858 1.00 75.75 90 SER A O 1
ATOM 681 N N . ASN A 1 91 ? 3.484 1.482 20.691 1.00 69.50 91 ASN A N 1
ATOM 682 C CA . ASN A 1 91 ? 4.510 0.749 21.427 1.00 69.50 91 ASN A CA 1
ATOM 683 C C . ASN A 1 91 ? 5.532 0.142 20.453 1.00 69.50 91 ASN A C 1
ATOM 685 O O . ASN A 1 91 ? 5.436 0.338 19.245 1.00 69.50 91 ASN A O 1
ATOM 689 N N . LEU A 1 92 ? 6.502 -0.604 20.988 1.00 66.44 92 LEU A N 1
ATOM 690 C CA . LEU A 1 92 ? 7.532 -1.281 20.187 1.00 66.44 92 LEU A CA 1
ATOM 691 C C . LEU A 1 92 ? 6.960 -2.300 19.186 1.00 66.44 92 LEU A C 1
ATOM 693 O O . LEU A 1 92 ? 7.619 -2.651 18.221 1.00 66.44 92 LEU A O 1
ATOM 697 N N . GLU A 1 93 ? 5.743 -2.795 19.407 1.00 67.50 93 GLU A N 1
ATOM 698 C CA . GLU A 1 93 ? 5.093 -3.749 18.503 1.00 67.50 93 GLU A CA 1
ATOM 699 C C . GLU A 1 93 ? 4.271 -3.047 17.402 1.00 67.50 93 GLU A C 1
ATOM 701 O O . GLU A 1 93 ? 3.751 -3.718 16.512 1.00 67.50 93 GLU A O 1
ATOM 706 N N . GLY A 1 94 ? 4.146 -1.712 17.444 1.00 77.62 94 GLY A N 1
ATOM 707 C CA . GLY A 1 94 ? 3.410 -0.891 16.480 1.00 77.62 94 GLY A CA 1
ATOM 708 C C . GLY A 1 94 ? 2.281 -0.061 17.104 1.00 77.62 94 GLY A C 1
ATOM 709 O O . GLY A 1 94 ? 2.335 0.360 18.261 1.00 77.62 94 GLY A O 1
ATOM 710 N N . ILE A 1 95 ? 1.241 0.204 16.310 1.00 79.94 95 ILE A N 1
ATOM 711 C CA . ILE A 1 95 ? -0.002 0.830 16.772 1.00 79.94 95 ILE A CA 1
ATOM 712 C C . ILE A 1 95 ? -0.929 -0.268 17.262 1.00 79.94 95 ILE A C 1
ATOM 714 O O . ILE A 1 95 ? -1.319 -1.161 16.505 1.00 79.94 95 ILE A O 1
ATOM 718 N N . VAL A 1 96 ? -1.303 -0.182 18.530 1.00 74.94 96 VAL A N 1
ATOM 719 C CA . VAL A 1 96 ? -2.136 -1.178 19.193 1.00 74.94 96 VAL A CA 1
ATOM 720 C C . VAL A 1 96 ? -3.491 -0.582 19.512 1.00 74.94 96 VAL A C 1
ATOM 722 O O . VAL A 1 96 ? -3.584 0.488 20.114 1.00 74.94 96 VAL A O 1
ATOM 725 N N . VAL A 1 97 ? -4.528 -1.330 19.156 1.00 82.00 97 VAL A N 1
ATOM 726 C CA . VAL A 1 97 ? -5.890 -1.154 19.641 1.00 82.00 97 VAL A CA 1
ATOM 727 C C . VAL A 1 97 ? -6.193 -2.284 20.615 1.00 82.00 97 VAL A C 1
ATOM 729 O O . VAL A 1 97 ? -6.101 -3.460 20.258 1.00 82.00 97 VAL A O 1
ATOM 732 N N . GLN A 1 98 ? -6.547 -1.935 21.849 1.00 76.94 98 GLN A N 1
ATOM 733 C CA . GLN A 1 98 ? -6.905 -2.907 22.879 1.00 76.94 98 GLN A CA 1
ATOM 734 C C . GLN A 1 98 ? -8.204 -2.500 23.565 1.00 76.94 98 GLN A C 1
ATOM 736 O O . GLN A 1 98 ? -8.347 -1.366 24.023 1.00 76.94 98 GLN A O 1
ATOM 741 N N . THR A 1 99 ? -9.139 -3.439 23.660 1.00 71.81 99 THR A N 1
ATOM 742 C CA . THR A 1 99 ? -10.390 -3.277 24.410 1.00 71.81 99 THR A CA 1
ATOM 743 C C . THR A 1 99 ? -10.264 -3.876 25.811 1.00 71.81 99 THR A C 1
ATOM 745 O O . THR A 1 99 ? -9.527 -4.843 26.018 1.00 71.81 99 THR A O 1
ATOM 748 N N . ALA A 1 100 ? -11.003 -3.332 26.776 1.00 65.69 100 ALA A N 1
ATOM 749 C CA . ALA A 1 100 ? -11.128 -3.928 28.106 1.00 65.69 100 ALA A CA 1
ATOM 750 C C . ALA A 1 100 ? -12.115 -5.120 28.122 1.00 65.69 100 ALA A C 1
ATOM 752 O O . ALA A 1 100 ? -13.037 -5.119 27.301 1.00 65.69 100 ALA A O 1
ATOM 753 N N . PRO A 1 101 ? -11.975 -6.060 29.090 1.00 67.44 101 PRO A N 1
ATOM 754 C CA . PRO A 1 101 ? -12.902 -7.169 29.325 1.00 67.44 101 PRO A CA 1
ATOM 755 C C . PRO A 1 101 ? -14.382 -6.765 29.239 1.00 67.44 101 PRO A C 1
ATOM 757 O O . PRO A 1 101 ? -14.856 -5.966 30.047 1.00 67.44 101 PRO A O 1
ATOM 760 N N . ASN A 1 102 ? -15.113 -7.342 28.291 1.00 67.25 102 ASN A N 1
ATOM 761 C CA . ASN A 1 102 ? -16.523 -7.139 27.983 1.00 67.25 102 ASN A CA 1
ATOM 762 C C . ASN A 1 102 ? -16.947 -5.679 27.740 1.00 67.25 102 ASN A C 1
ATOM 764 O O . ASN A 1 102 ? -18.091 -5.330 28.040 1.00 67.25 102 ASN A O 1
ATOM 768 N N . LYS A 1 103 ? -16.061 -4.801 27.241 1.00 68.50 103 LYS A N 1
ATOM 769 C CA . LYS A 1 103 ? -16.389 -3.372 27.078 1.00 68.50 103 LYS A CA 1
ATOM 770 C C . LYS A 1 103 ? -15.898 -2.757 25.765 1.00 68.50 103 LYS A C 1
ATOM 772 O O . LYS A 1 103 ? -14.724 -2.426 25.608 1.00 68.50 103 LYS A O 1
ATOM 777 N N . ILE A 1 104 ? -16.857 -2.452 24.893 1.00 72.56 104 ILE A N 1
ATOM 778 C CA . ILE A 1 104 ? -16.797 -1.389 23.883 1.00 72.56 104 ILE A CA 1
ATOM 779 C C . ILE A 1 104 ? -18.025 -0.509 24.155 1.00 72.56 104 ILE A C 1
ATOM 781 O O . ILE A 1 104 ? -19.131 -1.031 24.278 1.00 72.56 104 ILE A O 1
ATOM 785 N N . THR A 1 105 ? -17.852 0.801 24.345 1.00 66.38 105 THR A N 1
ATOM 786 C CA . THR A 1 105 ? -18.929 1.673 24.856 1.00 66.38 105 THR A CA 1
ATOM 787 C C . THR A 1 105 ? -19.143 2.894 23.968 1.00 66.38 105 THR A C 1
ATOM 789 O O . THR A 1 105 ? -18.187 3.498 23.485 1.00 66.38 105 THR A O 1
ATOM 792 N N . SER A 1 106 ? -20.402 3.303 23.792 1.00 59.59 106 SER A N 1
ATOM 793 C CA . SER A 1 106 ? -20.794 4.526 23.071 1.00 59.59 106 SER A CA 1
ATOM 794 C C . SER A 1 106 ? -20.475 5.823 23.831 1.00 59.59 106 SER A C 1
ATOM 796 O O . SER A 1 106 ? -20.638 6.908 23.283 1.00 59.59 106 SER A O 1
ATOM 798 N N . THR A 1 107 ? -20.018 5.732 25.085 1.00 54.91 107 THR A N 1
ATOM 799 C CA . THR A 1 107 ? -19.789 6.861 26.005 1.00 54.91 107 THR A CA 1
ATOM 800 C C . THR A 1 107 ? -18.369 7.436 25.943 1.00 54.91 107 THR A C 1
ATOM 802 O O . THR A 1 107 ? -17.950 8.163 26.840 1.00 54.91 107 THR A O 1
ATOM 805 N N . SER A 1 108 ? -17.602 7.092 24.911 1.00 53.75 108 SER A N 1
ATOM 806 C CA . SER A 1 108 ? -16.254 7.623 24.681 1.00 53.75 108 SER A CA 1
ATOM 807 C C . SER A 1 108 ? -16.322 9.143 24.426 1.00 53.75 108 SER A C 1
ATOM 809 O O . SER A 1 108 ? -17.277 9.596 23.812 1.00 53.75 108 SER A O 1
ATOM 811 N N . ASN A 1 109 ? -15.376 9.946 24.936 1.00 48.94 109 ASN A N 1
ATOM 812 C CA . ASN A 1 109 ? -15.488 11.415 24.984 1.00 48.94 109 ASN A CA 1
ATOM 813 C C . ASN A 1 109 ? -15.766 12.039 23.599 1.00 48.94 109 ASN A C 1
ATOM 815 O O . ASN A 1 109 ? -14.891 12.163 22.739 1.00 48.94 109 ASN A O 1
ATOM 819 N N . LEU A 1 110 ? -17.020 12.434 23.392 1.00 42.34 110 LEU A N 1
ATOM 820 C CA . LEU A 1 110 ? -17.530 12.959 22.136 1.00 42.34 110 LEU A CA 1
ATOM 821 C C . LEU A 1 110 ? -17.134 14.432 21.970 1.00 42.34 110 LEU A C 1
ATOM 823 O O . LEU A 1 110 ? -17.485 15.273 22.792 1.00 42.34 110 LEU A O 1
ATOM 827 N N . VAL A 1 111 ? -16.512 14.774 20.838 1.00 40.78 111 VAL A N 1
ATOM 828 C CA . VAL A 1 1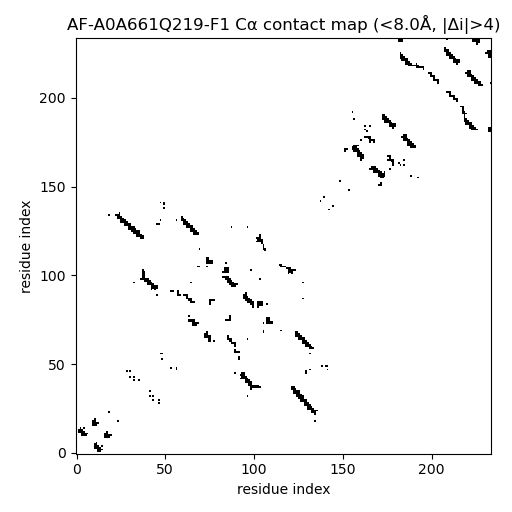11 ? -16.516 16.159 20.320 1.00 40.78 111 VAL A CA 1
ATOM 829 C C . VAL A 1 111 ? -17.913 16.532 19.774 1.00 40.78 111 VAL A C 1
ATOM 831 O O . VAL A 1 111 ? -18.182 17.695 19.494 1.00 40.78 111 VAL A O 1
ATOM 834 N N . CYS A 1 112 ? -18.848 15.577 19.684 1.00 31.66 112 CYS A N 1
ATOM 835 C CA . CYS A 1 112 ? -20.187 15.786 19.134 1.00 31.66 112 CYS A CA 1
ATOM 836 C C . CYS A 1 112 ? -21.257 15.146 20.032 1.00 31.66 112 CYS A C 1
ATOM 838 O O . CYS A 1 112 ? -21.425 13.931 20.041 1.00 31.66 112 CYS A O 1
ATOM 840 N N . ASN A 1 113 ? -21.972 15.981 20.789 1.00 41.56 113 ASN A N 1
ATOM 841 C CA . ASN A 1 113 ? -23.078 15.604 21.670 1.00 41.56 113 ASN A CA 1
ATOM 842 C C . ASN A 1 113 ? -24.096 14.681 20.980 1.00 41.56 113 ASN A C 1
ATOM 844 O O . ASN A 1 113 ? -24.806 15.087 20.063 1.00 41.56 113 ASN A O 1
ATOM 848 N N . GLY A 1 114 ? -24.214 13.467 21.502 1.00 37.97 114 GLY A N 1
ATOM 849 C CA . GLY A 1 114 ? -25.265 12.519 21.170 1.00 37.97 114 GLY A CA 1
ATOM 850 C C . GLY A 1 114 ? -25.278 11.424 22.224 1.00 37.97 114 GLY A C 1
ATOM 851 O O . GLY A 1 114 ? -24.669 10.378 22.035 1.00 37.97 114 GLY A O 1
ATOM 852 N N . PHE A 1 115 ? -25.926 11.677 23.364 1.00 50.50 115 PHE A N 1
ATOM 853 C CA . PHE A 1 115 ? -26.215 10.626 24.339 1.00 50.50 115 PHE A CA 1
ATOM 854 C C . PHE A 1 115 ? -27.001 9.510 23.636 1.00 50.50 115 PHE A C 1
ATOM 856 O O . PHE A 1 115 ? -28.112 9.744 23.165 1.00 50.50 115 PHE A O 1
ATOM 863 N N . GLY A 1 116 ? -26.422 8.310 23.543 1.00 42.72 116 GLY A N 1
ATOM 864 C CA . GLY A 1 116 ? -27.025 7.202 22.806 1.00 42.72 116 GLY A CA 1
ATOM 865 C C . GLY A 1 116 ? -26.621 5.830 23.339 1.00 42.72 116 GLY A C 1
ATOM 866 O O . GLY A 1 116 ? -25.522 5.352 23.068 1.00 42.72 116 GLY A O 1
ATOM 867 N N . ASN A 1 117 ? -27.578 5.197 24.022 1.00 46.09 117 ASN A N 1
ATOM 868 C CA . ASN A 1 117 ? -27.651 3.806 24.485 1.00 46.09 117 ASN A CA 1
ATOM 869 C C . ASN A 1 117 ? -26.642 3.325 25.541 1.00 46.09 117 ASN A C 1
ATOM 871 O O . ASN A 1 117 ? -25.456 3.161 25.292 1.00 46.09 117 ASN A O 1
ATOM 875 N N . THR A 1 118 ? -27.193 2.946 26.696 1.00 51.31 118 THR A N 1
ATOM 876 C CA . THR A 1 118 ? -26.594 2.178 27.800 1.00 51.31 118 THR A CA 1
ATOM 877 C C . THR A 1 118 ? -26.402 0.686 27.466 1.00 51.31 118 THR A C 1
ATOM 879 O O . THR A 1 118 ? -26.541 -0.170 28.337 1.00 51.31 118 THR A O 1
ATOM 882 N N . GLY A 1 119 ? -26.133 0.351 26.201 1.00 57.62 119 GLY A N 1
ATOM 883 C CA . GLY A 1 119 ? -25.951 -1.028 25.746 1.00 57.62 119 GLY A CA 1
ATOM 884 C C . GLY A 1 119 ? -24.481 -1.349 25.512 1.00 57.62 119 GLY A C 1
ATOM 885 O O . GLY A 1 119 ? -23.811 -0.633 24.770 1.00 57.62 119 GLY A O 1
ATOM 886 N N . ASP A 1 120 ? -23.992 -2.432 26.114 1.00 66.88 120 ASP A N 1
ATOM 887 C CA . ASP A 1 120 ? -22.696 -3.008 25.757 1.00 66.88 120 ASP A CA 1
ATOM 888 C C . ASP A 1 120 ? -22.760 -3.479 24.292 1.00 66.88 120 ASP A C 1
ATOM 890 O O . ASP A 1 120 ? -23.613 -4.296 23.937 1.00 66.88 120 ASP A O 1
ATOM 894 N N . ILE A 1 121 ? -21.887 -2.960 23.423 1.00 72.94 121 ILE A N 1
ATOM 895 C CA . ILE A 1 121 ? -21.728 -3.485 22.058 1.00 72.94 121 ILE A CA 1
ATOM 896 C C . ILE A 1 121 ? -20.603 -4.525 22.047 1.00 72.94 121 ILE A C 1
ATOM 898 O O . ILE A 1 121 ? -19.635 -4.397 22.793 1.00 72.94 121 ILE A O 1
ATOM 902 N N . THR A 1 122 ? -20.751 -5.580 21.238 1.00 83.62 122 THR A N 1
ATOM 903 C CA . THR A 1 122 ? -19.819 -6.728 21.211 1.00 83.62 122 THR A CA 1
ATOM 904 C C . THR A 1 122 ? -18.719 -6.632 20.151 1.00 83.62 122 THR A C 1
ATOM 906 O O . THR A 1 122 ? -17.762 -7.411 20.149 1.00 83.62 122 THR A O 1
ATOM 909 N N . SER A 1 123 ? -18.874 -5.691 19.221 1.00 86.25 123 SER A N 1
ATOM 910 C CA . SER A 1 123 ? -17.890 -5.339 18.202 1.00 86.25 123 SER A CA 1
ATOM 911 C C . SER A 1 123 ? -18.242 -3.992 17.565 1.00 86.25 123 SER A C 1
ATOM 913 O O . SER A 1 123 ? -19.408 -3.589 17.567 1.00 86.25 123 SER A O 1
ATOM 915 N N . ALA A 1 124 ? -17.246 -3.290 17.023 1.00 86.88 124 ALA A N 1
ATOM 916 C CA . ALA A 1 124 ? -17.441 -2.050 16.271 1.00 86.88 124 ALA A CA 1
ATOM 917 C C . ALA A 1 124 ? -16.288 -1.810 15.282 1.00 86.88 124 ALA A C 1
ATOM 919 O O . ALA A 1 124 ? -15.156 -2.218 15.560 1.00 86.88 124 ALA A O 1
ATOM 920 N N . PRO A 1 125 ? -16.520 -1.124 14.147 1.00 90.81 125 PRO A N 1
ATOM 921 C CA . PRO A 1 125 ? -15.432 -0.585 13.340 1.00 90.81 125 PRO A CA 1
ATOM 922 C C . PRO A 1 125 ? -14.570 0.367 14.171 1.00 90.81 125 PRO A C 1
ATOM 924 O O . PRO A 1 125 ? -15.096 1.223 14.882 1.00 90.81 125 PRO A O 1
ATOM 927 N N . CYS A 1 126 ? -13.255 0.215 14.086 1.00 87.44 126 CYS A N 1
ATOM 928 C CA . CYS A 1 126 ? -12.286 0.979 14.856 1.00 87.44 126 CYS A CA 1
ATOM 929 C C . CYS A 1 126 ? -11.216 1.559 13.938 1.00 87.44 126 CYS A C 1
ATOM 931 O O . CYS A 1 126 ? -10.783 0.923 12.977 1.00 87.44 126 CYS A O 1
ATOM 933 N N . ARG A 1 127 ? -10.738 2.753 14.272 1.00 90.56 127 ARG A N 1
ATOM 934 C CA . ARG A 1 127 ? -9.585 3.379 13.620 1.00 90.56 127 ARG A CA 1
ATOM 935 C C . ARG A 1 127 ? -8.727 4.096 14.647 1.00 90.56 127 ARG A C 1
ATOM 937 O O . ARG A 1 127 ? -9.188 4.408 15.741 1.00 90.56 127 ARG A O 1
ATOM 944 N N . VAL A 1 128 ? -7.486 4.386 14.290 1.00 88.19 128 VAL A N 1
ATOM 945 C CA . VAL A 1 128 ? -6.590 5.212 15.099 1.00 88.19 128 VAL A CA 1
ATOM 946 C C . VAL A 1 128 ? -6.123 6.390 14.266 1.00 88.19 128 VAL A C 1
ATOM 948 O O . VAL A 1 128 ? -5.608 6.216 13.165 1.00 88.19 128 VAL A O 1
ATOM 951 N N . ILE A 1 129 ? -6.290 7.590 14.806 1.00 88.50 129 ILE A N 1
ATOM 952 C CA . ILE A 1 129 ? -5.644 8.794 14.298 1.00 88.50 129 ILE A CA 1
ATOM 953 C C . ILE A 1 129 ? -4.264 8.848 14.943 1.00 88.50 129 ILE A C 1
ATOM 955 O O . ILE A 1 129 ? -4.149 8.943 16.167 1.00 88.50 129 ILE A O 1
ATOM 959 N N . VAL A 1 130 ? -3.225 8.756 14.125 1.00 86.75 130 VAL A N 1
ATOM 960 C CA . VAL A 1 130 ? -1.830 8.856 14.550 1.00 86.75 130 VAL A CA 1
ATOM 961 C C . VAL A 1 130 ? -1.339 10.237 14.143 1.00 86.75 130 VAL A C 1
ATOM 963 O O . VAL A 1 130 ? -1.419 10.585 12.967 1.00 86.75 130 VAL A O 1
ATOM 966 N N . SER A 1 131 ? -0.844 11.016 15.097 1.00 86.94 131 SER A N 1
ATOM 967 C CA . SER A 1 131 ? -0.204 12.308 14.860 1.00 86.94 131 SER A CA 1
ATOM 968 C C . SER A 1 131 ? 1.254 12.239 15.286 1.00 86.94 131 SER A C 1
ATOM 970 O O . SER A 1 131 ? 1.539 11.933 16.439 1.00 86.94 131 SER A O 1
ATOM 972 N N . TYR A 1 132 ? 2.175 12.537 14.380 1.00 83.50 132 TYR A N 1
ATOM 973 C CA . TYR A 1 132 ? 3.610 12.565 14.644 1.00 83.50 132 TYR A CA 1
ATOM 974 C C . TYR A 1 132 ? 4.102 14.010 14.733 1.00 83.50 132 TYR A C 1
ATOM 976 O O . TYR A 1 132 ? 3.796 14.818 13.853 1.00 83.50 132 TYR A O 1
ATOM 984 N N . GLN A 1 133 ? 4.854 14.321 15.792 1.00 74.75 133 GLN A N 1
ATOM 985 C CA . GLN A 1 133 ? 5.524 15.610 15.977 1.00 74.75 133 GLN A CA 1
ATOM 986 C C . GLN A 1 133 ? 7.038 15.442 15.869 1.00 74.75 133 GLN A C 1
ATOM 988 O O . GLN A 1 133 ? 7.748 15.153 16.841 1.00 74.75 133 GLN A O 1
ATOM 993 N N . GLY A 1 134 ? 7.554 15.661 14.669 1.00 68.19 134 GLY A N 1
ATOM 994 C CA . GLY A 1 134 ? 8.983 15.634 14.435 1.00 68.19 134 GLY A CA 1
ATOM 995 C C . GLY A 1 134 ? 9.357 16.127 13.057 1.00 68.19 134 GLY A C 1
ATOM 996 O O . GLY A 1 134 ? 8.539 16.165 12.142 1.00 68.19 134 GLY A O 1
ATOM 997 N N . GLU A 1 135 ? 10.626 16.494 12.926 1.00 60.38 135 GLU A N 1
ATOM 998 C CA . GLU A 1 135 ? 11.258 16.576 11.631 1.00 60.38 135 GLU A CA 1
ATOM 999 C C . GLU A 1 135 ? 11.262 15.146 11.134 1.00 60.38 135 GLU A C 1
ATOM 1001 O O . GLU A 1 135 ? 11.921 14.272 11.700 1.00 60.38 135 GLU A O 1
ATOM 1006 N N . LEU A 1 136 ? 10.423 14.883 10.141 1.00 50.75 136 LEU A N 1
ATOM 1007 C CA . LEU A 1 136 ? 10.534 13.641 9.425 1.00 50.75 136 LEU A CA 1
ATOM 1008 C C . LEU A 1 136 ? 11.882 13.735 8.719 1.00 50.75 136 LEU A C 1
ATOM 1010 O O . LEU A 1 136 ? 11.976 14.262 7.612 1.00 50.75 136 LEU A O 1
ATOM 1014 N N . VAL A 1 137 ? 12.917 13.185 9.357 1.00 48.56 137 VAL A N 1
ATOM 1015 C CA . VAL A 1 137 ? 13.917 12.453 8.602 1.00 48.56 137 VAL A CA 1
ATOM 1016 C C . VAL A 1 137 ? 13.068 11.411 7.912 1.00 48.56 137 VAL A C 1
ATOM 1018 O O . VAL A 1 137 ? 12.656 10.428 8.522 1.00 48.56 137 VAL A O 1
ATOM 1021 N N . LEU A 1 138 ? 12.618 11.740 6.700 1.00 43.62 138 LEU A N 1
ATOM 1022 C CA . LEU A 1 138 ? 11.968 10.791 5.833 1.00 43.62 138 LEU A CA 1
ATOM 1023 C C . LEU A 1 138 ? 12.944 9.650 5.794 1.00 43.62 138 LEU A C 1
ATOM 1025 O O . LEU A 1 138 ? 13.989 9.727 5.151 1.00 43.62 138 LEU A O 1
ATOM 1029 N N . ALA A 1 139 ? 12.597 8.604 6.527 1.00 43.19 139 ALA A N 1
ATOM 1030 C CA . ALA A 1 139 ? 13.053 7.306 6.181 1.00 43.19 139 ALA A CA 1
ATOM 1031 C C . ALA A 1 139 ? 12.945 7.216 4.676 1.00 43.19 139 ALA A C 1
ATOM 1033 O O . ALA A 1 139 ? 11.860 7.476 4.129 1.00 43.19 139 ALA A O 1
ATOM 1034 N N . PRO A 1 140 ? 14.034 6.878 3.991 1.00 44.03 140 PRO A N 1
ATOM 1035 C CA . PRO A 1 140 ? 14.009 6.735 2.548 1.00 44.03 140 PRO A CA 1
ATOM 1036 C C . PRO A 1 140 ? 12.966 5.710 2.042 1.00 44.03 140 PRO A C 1
ATOM 1038 O O . PRO A 1 140 ? 12.911 5.466 0.841 1.00 44.03 140 PRO A O 1
ATOM 1041 N N . SER A 1 141 ? 12.158 5.098 2.921 1.00 47.12 141 SER A N 1
ATOM 1042 C CA . SER A 1 141 ? 11.243 3.992 2.659 1.00 47.12 141 SER A CA 1
ATOM 1043 C C . SER A 1 141 ? 9.734 4.303 2.688 1.00 47.12 141 SER A C 1
ATOM 1045 O O . SER A 1 141 ? 8.983 3.413 2.299 1.00 47.12 141 SER A O 1
ATOM 1047 N N . LEU A 1 142 ? 9.249 5.493 3.095 1.00 39.72 142 LEU A N 1
ATOM 1048 C CA . LEU A 1 142 ? 7.787 5.769 3.159 1.00 39.72 142 LEU A CA 1
ATOM 1049 C C . LEU A 1 142 ? 7.274 7.020 2.431 1.00 39.72 142 LEU A 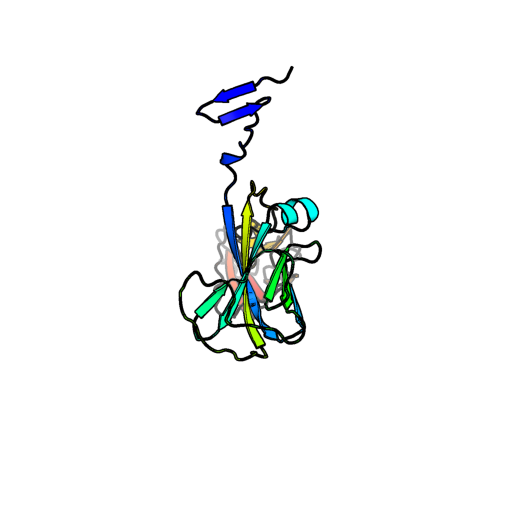C 1
ATOM 1051 O O . LEU A 1 142 ? 6.062 7.229 2.357 1.00 39.72 142 LEU A O 1
ATOM 1055 N N . ILE A 1 143 ? 8.138 7.795 1.771 1.00 43.94 143 ILE A N 1
ATOM 1056 C CA . ILE A 1 143 ? 7.676 8.338 0.486 1.00 43.94 143 ILE A CA 1
ATOM 1057 C C . ILE A 1 143 ? 7.516 7.080 -0.380 1.00 43.94 143 ILE A C 1
ATOM 1059 O O . ILE A 1 143 ? 8.474 6.301 -0.407 1.00 43.94 143 ILE A O 1
ATOM 1063 N N . PRO A 1 144 ? 6.404 6.819 -1.097 1.00 39.75 144 PRO A N 1
ATOM 1064 C CA . PRO A 1 144 ? 6.556 6.036 -2.312 1.00 39.75 144 PRO A CA 1
ATOM 1065 C C . PRO A 1 144 ? 7.600 6.821 -3.087 1.00 39.75 144 PRO A C 1
ATOM 1067 O O . PRO A 1 144 ? 7.274 7.898 -3.585 1.00 39.75 144 PRO A O 1
ATOM 1070 N N . LYS A 1 145 ? 8.872 6.378 -3.048 1.00 42.41 145 LYS A N 1
ATOM 1071 C CA . LYS A 1 145 ? 9.954 6.912 -3.877 1.00 42.41 145 LYS A CA 1
ATOM 1072 C C . LYS A 1 145 ? 9.242 7.108 -5.202 1.00 42.41 145 LYS A C 1
ATOM 1074 O O . LYS A 1 145 ? 8.737 6.080 -5.650 1.00 42.41 145 LYS A O 1
ATOM 1079 N N . PRO A 1 146 ? 8.988 8.347 -5.684 1.00 47.00 146 PRO A N 1
ATOM 1080 C CA . PRO A 1 146 ? 8.176 8.538 -6.883 1.00 47.00 146 PRO A CA 1
ATOM 1081 C C . PRO A 1 146 ? 8.864 7.646 -7.870 1.00 47.00 146 PRO A C 1
ATOM 1083 O O . PRO A 1 146 ? 10.032 7.983 -8.071 1.00 47.00 146 PRO A O 1
ATOM 1086 N N . GLU A 1 147 ? 8.251 6.479 -8.202 1.00 56.69 147 GLU A N 1
ATOM 1087 C CA . GLU A 1 147 ? 8.983 5.225 -8.510 1.00 56.69 147 GLU A CA 1
ATOM 1088 C C . GLU A 1 147 ? 10.251 5.687 -9.143 1.00 56.69 147 GLU A C 1
ATOM 1090 O O . GLU A 1 147 ? 10.103 6.347 -10.170 1.00 56.69 147 GLU A O 1
ATOM 1095 N N . TYR A 1 148 ? 11.403 5.638 -8.441 1.00 50.81 148 TYR A N 1
ATOM 1096 C CA . TYR A 1 148 ? 12.591 6.241 -9.039 1.00 50.81 148 TYR A CA 1
ATOM 1097 C C . TYR A 1 148 ? 12.744 5.389 -10.252 1.00 50.81 148 TYR A C 1
ATOM 1099 O O . TYR A 1 148 ? 13.113 4.224 -10.096 1.00 50.81 148 TYR A O 1
ATOM 1107 N N . ILE A 1 149 ? 12.271 5.923 -11.377 1.00 57.25 149 ILE A N 1
ATOM 1108 C CA . ILE A 1 149 ? 12.158 5.150 -12.568 1.00 57.25 149 ILE A CA 1
ATOM 1109 C C . ILE A 1 149 ? 13.620 5.088 -12.852 1.00 57.25 149 ILE A C 1
ATOM 1111 O O . ILE A 1 149 ? 14.244 6.103 -13.192 1.00 57.25 149 ILE A O 1
ATOM 1115 N N . ASP A 1 150 ? 14.190 3.933 -12.513 1.00 67.06 150 ASP A N 1
ATOM 1116 C CA . ASP A 1 150 ? 15.532 3.640 -12.907 1.00 67.06 150 ASP A CA 1
ATOM 1117 C C . ASP A 1 150 ? 15.554 4.041 -14.372 1.00 67.06 150 ASP A C 1
ATOM 1119 O O . ASP A 1 150 ? 14.563 3.831 -15.082 1.00 67.06 150 ASP A O 1
ATOM 1123 N N . LYS A 1 151 ? 16.585 4.746 -14.824 1.00 62.09 151 LYS A N 1
ATOM 1124 C CA . LYS A 1 151 ? 16.555 5.206 -16.220 1.00 62.09 151 LYS A CA 1
ATOM 1125 C C . LYS A 1 151 ? 16.319 4.012 -17.157 1.00 62.09 151 LYS A C 1
ATOM 1127 O O . LYS A 1 151 ? 15.687 4.165 -18.200 1.00 62.09 151 LYS A O 1
ATOM 1132 N N . ASP A 1 152 ? 16.689 2.829 -16.678 1.00 62.31 152 ASP A N 1
ATOM 1133 C CA . ASP A 1 152 ? 16.507 1.520 -17.279 1.00 62.31 152 ASP A CA 1
ATOM 1134 C C . ASP A 1 152 ? 15.070 0.946 -17.164 1.00 62.31 152 ASP A C 1
ATOM 1136 O O . ASP A 1 152 ? 14.714 0.055 -17.926 1.00 62.31 152 ASP A O 1
ATOM 1140 N N . GLN A 1 153 ? 14.209 1.469 -16.285 1.00 71.31 153 GLN A N 1
ATOM 1141 C CA . GLN A 1 153 ? 12.800 1.088 -16.058 1.00 71.31 153 GLN A CA 1
ATOM 1142 C C . GLN A 1 153 ? 11.775 2.057 -16.678 1.00 71.31 153 GLN A C 1
ATOM 1144 O O . GLN A 1 153 ? 10.569 1.880 -16.508 1.00 71.31 153 GLN A O 1
ATOM 1149 N N . LEU A 1 154 ? 12.215 3.078 -17.428 1.00 77.44 154 LEU A N 1
ATOM 1150 C CA . LEU A 1 154 ? 11.306 3.970 -18.176 1.00 77.44 154 LEU A CA 1
ATOM 1151 C C . LEU A 1 154 ? 10.572 3.237 -19.313 1.00 77.44 154 LEU A C 1
ATOM 1153 O O . LEU A 1 154 ? 9.542 3.709 -19.796 1.00 77.44 154 LEU A O 1
ATOM 1157 N N . ALA A 1 155 ? 11.089 2.079 -19.727 1.00 78.81 155 ALA A N 1
ATOM 1158 C CA . ALA A 1 155 ? 10.459 1.151 -20.656 1.00 78.81 155 ALA A CA 1
ATOM 1159 C C . ALA A 1 155 ? 10.116 -0.168 -19.945 1.00 78.81 155 ALA A C 1
ATOM 1161 O O . ALA A 1 155 ? 10.851 -0.620 -19.074 1.00 78.81 155 ALA A O 1
ATOM 1162 N N . THR A 1 156 ? 9.028 -0.831 -20.356 1.00 82.62 156 THR A N 1
ATOM 1163 C CA . THR A 1 156 ? 8.603 -2.120 -19.771 1.00 82.62 156 THR A CA 1
ATOM 1164 C C . THR A 1 156 ? 9.508 -3.299 -20.153 1.00 82.62 156 THR A C 1
ATOM 1166 O O . THR A 1 156 ? 9.440 -4.346 -19.512 1.00 82.62 156 THR A O 1
ATOM 1169 N N . ALA A 1 157 ? 10.333 -3.144 -21.194 1.00 86.12 157 ALA A N 1
ATOM 1170 C CA . ALA A 1 157 ? 11.483 -3.989 -21.520 1.00 86.12 157 ALA A CA 1
ATOM 1171 C C . ALA A 1 157 ? 12.382 -3.280 -22.548 1.00 86.12 157 ALA A C 1
ATOM 1173 O O . ALA A 1 157 ? 11.881 -2.535 -23.396 1.00 86.12 157 ALA A O 1
ATOM 1174 N N . TRP A 1 158 ? 13.685 -3.558 -22.529 1.00 88.38 158 TRP A N 1
ATOM 1175 C CA . TRP A 1 158 ? 14.617 -3.174 -23.594 1.00 88.38 158 TRP A CA 1
ATOM 1176 C C . TRP A 1 158 ? 15.826 -4.114 -23.627 1.00 88.38 158 TRP A C 1
ATOM 1178 O O . TRP A 1 158 ? 16.153 -4.772 -22.640 1.00 88.38 158 TRP A O 1
ATOM 1188 N N . VAL A 1 159 ? 16.495 -4.187 -24.778 1.00 90.31 159 VAL A N 1
ATOM 1189 C CA . VAL A 1 159 ? 17.716 -4.981 -24.956 1.00 90.31 159 VAL A CA 1
ATOM 1190 C C . VAL A 1 159 ? 18.700 -4.263 -25.867 1.00 90.31 159 VAL A C 1
ATOM 1192 O O . VAL A 1 159 ? 18.313 -3.696 -26.890 1.00 90.31 159 VAL A O 1
ATOM 1195 N N . ASN A 1 160 ? 19.979 -4.329 -25.512 1.00 90.75 160 ASN A N 1
ATOM 1196 C CA . ASN A 1 160 ? 21.113 -3.974 -26.353 1.00 90.75 160 ASN A CA 1
ATOM 1197 C C . ASN A 1 160 ? 21.947 -5.237 -26.605 1.00 90.75 160 ASN A C 1
ATOM 1199 O O . ASN A 1 160 ? 22.488 -5.836 -25.676 1.00 90.75 160 ASN A O 1
ATOM 1203 N N . PHE A 1 161 ? 22.047 -5.646 -27.864 1.00 89.88 161 PHE A N 1
ATOM 1204 C CA . PHE A 1 161 ? 22.780 -6.833 -28.298 1.00 89.88 161 PHE A CA 1
ATOM 1205 C C . PHE A 1 161 ? 23.403 -6.569 -29.672 1.00 89.88 161 PHE A C 1
ATOM 1207 O O . PHE A 1 161 ? 23.014 -5.631 -30.370 1.00 89.88 161 PHE A O 1
ATOM 1214 N N . ASP A 1 162 ? 24.393 -7.365 -30.062 1.00 82.50 162 ASP A N 1
ATOM 1215 C CA . ASP A 1 162 ? 25.168 -7.118 -31.286 1.00 82.50 162 ASP A CA 1
ATOM 1216 C C . ASP A 1 162 ? 24.650 -7.833 -32.543 1.00 82.50 162 ASP A C 1
ATOM 1218 O O . ASP A 1 162 ? 25.112 -7.557 -33.649 1.00 82.50 162 ASP A O 1
ATOM 1222 N N . GLY A 1 163 ? 23.682 -8.737 -32.376 1.00 77.88 163 GLY A N 1
ATOM 1223 C CA . GLY A 1 163 ? 23.073 -9.520 -33.452 1.00 77.88 163 GLY A CA 1
ATOM 1224 C C . GLY A 1 163 ? 23.971 -10.597 -34.072 1.00 77.88 163 GLY A C 1
ATOM 1225 O O . GLY A 1 163 ? 23.538 -11.261 -35.016 1.00 77.88 163 GLY A O 1
ATOM 1226 N N . THR A 1 164 ? 25.191 -10.806 -33.565 1.00 82.62 164 THR A N 1
ATOM 1227 C CA . THR A 1 164 ? 26.179 -11.747 -34.123 1.00 82.62 164 THR A CA 1
ATOM 1228 C C . THR A 1 164 ? 26.193 -13.102 -33.423 1.00 82.62 164 THR A C 1
ATOM 1230 O O . THR A 1 164 ? 26.292 -14.131 -34.087 1.00 82.62 164 THR A O 1
ATOM 1233 N N . ASP A 1 165 ? 26.012 -13.163 -32.115 1.00 85.31 165 ASP A N 1
ATOM 1234 C CA . ASP A 1 165 ? 25.939 -14.436 -31.381 1.00 85.31 165 ASP A CA 1
ATOM 1235 C C . ASP A 1 165 ? 24.759 -14.494 -30.401 1.00 85.31 165 ASP A C 1
ATOM 1237 O O . ASP A 1 165 ? 24.522 -15.523 -29.773 1.00 85.31 165 ASP A O 1
ATOM 1241 N N . GLY A 1 166 ? 23.967 -13.419 -30.326 1.00 84.69 166 GLY A N 1
ATOM 1242 C CA . GLY A 1 166 ? 22.872 -13.288 -29.363 1.00 84.69 166 GLY A CA 1
ATOM 1243 C C . GLY A 1 166 ? 23.337 -12.842 -27.974 1.00 84.69 166 GLY A C 1
ATOM 1244 O O . GLY A 1 166 ? 22.527 -12.821 -27.049 1.00 84.69 166 GLY A O 1
ATOM 1245 N N . SER A 1 167 ? 24.607 -12.459 -27.811 1.00 91.69 167 SER A N 1
ATOM 1246 C CA . SER A 1 167 ? 25.115 -11.909 -26.556 1.00 91.69 167 SER A CA 1
ATOM 1247 C C . SER A 1 167 ? 24.432 -10.583 -26.208 1.00 91.69 167 SER A C 1
ATOM 1249 O O . SER A 1 167 ? 24.345 -9.648 -27.009 1.00 91.69 167 SER A O 1
ATOM 1251 N N . ILE A 1 168 ? 23.921 -10.509 -24.978 1.00 94.69 168 ILE A N 1
ATOM 1252 C CA . ILE A 1 168 ? 23.305 -9.303 -24.425 1.00 94.69 168 ILE A CA 1
ATOM 1253 C C . ILE A 1 168 ? 24.411 -8.453 -23.805 1.00 94.69 168 ILE A C 1
ATOM 1255 O O . ILE A 1 168 ? 25.141 -8.916 -22.930 1.00 94.69 168 ILE A O 1
ATOM 1259 N N . ARG A 1 169 ? 24.525 -7.204 -24.260 1.00 94.31 169 ARG A N 1
ATOM 1260 C CA . ARG A 1 169 ? 25.428 -6.204 -23.676 1.00 94.31 169 ARG A CA 1
ATOM 1261 C C . ARG A 1 169 ? 24.797 -5.547 -22.462 1.00 94.31 169 ARG A C 1
ATOM 1263 O O . ARG A 1 169 ? 25.496 -5.281 -21.494 1.00 94.31 169 ARG A O 1
ATOM 1270 N N . ASP A 1 170 ? 23.498 -5.273 -22.561 1.00 91.50 170 ASP A N 1
ATOM 1271 C CA . ASP A 1 170 ? 22.702 -4.707 -21.483 1.00 91.50 170 ASP A CA 1
ATOM 1272 C C . ASP A 1 170 ? 21.201 -4.913 -21.746 1.00 91.50 170 ASP A C 1
ATOM 1274 O O . ASP A 1 170 ? 20.790 -5.074 -22.907 1.00 91.50 170 ASP A O 1
ATOM 1278 N N . SER A 1 171 ? 20.380 -4.943 -20.697 1.00 91.94 171 SER A N 1
ATOM 1279 C CA . SER A 1 171 ? 18.937 -5.165 -20.835 1.00 91.94 171 SER A CA 1
ATOM 1280 C C . SER A 1 171 ? 18.124 -4.885 -19.574 1.00 91.94 171 SER A C 1
ATOM 1282 O O . SER A 1 171 ? 18.600 -5.092 -18.461 1.00 91.94 171 SER A O 1
ATOM 1284 N N . PHE A 1 172 ? 16.832 -4.612 -19.766 1.00 90.81 172 PHE A N 1
ATOM 1285 C CA . PHE A 1 172 ? 15.809 -4.675 -18.722 1.00 90.81 172 PHE A CA 1
ATOM 1286 C C . PHE A 1 172 ? 14.653 -5.582 -19.153 1.00 90.81 172 PHE A C 1
ATOM 1288 O O . PHE A 1 172 ? 14.147 -5.471 -20.272 1.00 90.81 172 PHE A O 1
ATOM 1295 N N . ASN A 1 173 ? 14.216 -6.460 -18.245 1.00 91.31 173 ASN A N 1
ATOM 1296 C CA . ASN A 1 173 ? 13.124 -7.415 -18.455 1.00 91.31 173 ASN A CA 1
ATOM 1297 C C . ASN A 1 173 ? 13.303 -8.334 -19.692 1.00 91.31 173 ASN A C 1
ATOM 1299 O O . ASN A 1 173 ? 12.344 -8.679 -20.382 1.00 91.31 173 ASN A O 1
ATOM 1303 N N . VAL A 1 174 ? 14.537 -8.750 -19.987 1.00 93.38 174 VAL A N 1
ATOM 1304 C CA . VAL A 1 174 ? 14.859 -9.670 -21.090 1.00 93.38 174 VAL A CA 1
ATOM 1305 C C . VAL A 1 174 ? 15.633 -10.861 -20.546 1.00 93.38 174 VAL A C 1
ATOM 1307 O O . VAL A 1 174 ? 16.643 -10.701 -19.868 1.00 93.38 174 VAL A O 1
ATOM 1310 N N . SER A 1 175 ? 15.141 -12.062 -20.843 1.00 94.81 175 SER A N 1
ATOM 1311 C CA . SER A 1 175 ? 15.712 -13.327 -20.374 1.00 94.81 175 SER A CA 1
ATOM 1312 C C . SER A 1 175 ? 16.732 -13.909 -21.347 1.00 94.81 175 SER A C 1
ATOM 1314 O O . SER A 1 175 ? 17.564 -14.723 -20.954 1.00 94.81 175 SER A O 1
ATOM 1316 N N . GLY A 1 176 ? 16.693 -13.494 -22.616 1.00 94.69 176 GLY A N 1
ATOM 1317 C CA . GLY A 1 176 ? 17.666 -13.933 -23.606 1.00 94.69 176 GLY A CA 1
ATOM 1318 C C . GLY A 1 176 ? 17.368 -13.467 -25.025 1.00 94.69 176 GLY A C 1
ATOM 1319 O O . GLY A 1 176 ? 16.229 -13.139 -25.378 1.00 94.69 176 GLY A O 1
ATOM 1320 N N . VAL A 1 177 ? 18.413 -13.502 -25.852 1.00 94.81 177 VAL A N 1
ATOM 1321 C CA . VAL A 1 177 ? 18.329 -13.354 -27.304 1.00 94.81 177 VAL A CA 1
ATOM 1322 C C . VAL A 1 177 ? 18.865 -14.625 -27.953 1.00 94.81 177 VAL A C 1
ATOM 1324 O O . VAL A 1 177 ? 19.983 -15.050 -27.683 1.00 94.81 177 VAL A O 1
ATOM 1327 N N . VAL A 1 178 ? 18.064 -15.239 -28.821 1.00 94.19 178 VAL A N 1
ATOM 1328 C CA . VAL A 1 178 ? 18.461 -16.413 -29.605 1.00 94.19 178 VAL A CA 1
ATOM 1329 C C . VAL A 1 178 ? 18.648 -15.988 -31.052 1.00 94.19 178 VAL A C 1
ATOM 1331 O O . VAL A 1 178 ? 17.693 -15.546 -31.693 1.00 94.19 178 VAL A O 1
ATOM 1334 N N . ARG A 1 179 ? 19.865 -16.148 -31.579 1.00 91.75 179 ARG A N 1
ATOM 1335 C CA . ARG A 1 179 ? 20.144 -15.994 -33.010 1.00 91.75 179 ARG A CA 1
ATOM 1336 C C . ARG A 1 179 ? 19.765 -17.285 -33.737 1.00 91.75 179 ARG A C 1
ATOM 1338 O O . ARG A 1 179 ? 20.405 -18.313 -33.532 1.00 91.75 179 ARG A O 1
ATOM 1345 N N . ASN A 1 180 ? 18.736 -17.238 -34.581 1.00 91.00 180 ASN A N 1
ATOM 1346 C CA . ASN A 1 180 ? 18.286 -18.398 -35.363 1.00 91.00 180 ASN A CA 1
ATOM 1347 C C . ASN A 1 180 ? 19.081 -18.533 -36.672 1.00 91.00 180 ASN A C 1
ATOM 1349 O O . ASN A 1 180 ? 19.349 -19.641 -37.133 1.00 91.00 180 ASN A O 1
ATOM 1353 N N . SER A 1 181 ? 19.462 -17.400 -37.267 1.00 88.38 181 SER A N 1
ATOM 1354 C CA . SER A 1 181 ? 20.346 -17.292 -38.432 1.00 88.38 181 SER A CA 1
ATOM 1355 C C . SER A 1 181 ? 20.934 -15.878 -38.518 1.00 88.38 181 SER A C 1
ATOM 1357 O O . SER A 1 181 ? 20.633 -15.018 -37.687 1.00 88.38 181 SER A O 1
ATOM 1359 N N . VAL A 1 182 ? 21.761 -15.601 -39.534 1.00 87.56 182 VAL A N 1
ATOM 1360 C CA . VAL A 1 182 ? 22.138 -14.216 -39.874 1.00 87.56 182 VAL A CA 1
ATOM 1361 C C . VAL A 1 182 ? 20.865 -13.382 -40.039 1.00 87.56 182 VAL A C 1
ATOM 1363 O O . VAL A 1 182 ? 19.890 -13.894 -40.588 1.00 87.56 182 VAL A O 1
ATOM 1366 N N . GLY A 1 183 ? 20.843 -12.173 -39.473 1.00 83.88 183 GLY A N 1
ATOM 1367 C CA . GLY A 1 183 ? 19.690 -11.276 -39.440 1.00 83.88 183 GLY A CA 1
ATOM 1368 C C . GLY A 1 183 ? 18.394 -11.786 -38.830 1.00 83.88 183 GLY A C 1
ATOM 1369 O O . GLY A 1 183 ? 17.376 -11.136 -39.027 1.00 83.88 183 GLY A O 1
ATOM 1370 N N . ASP A 1 184 ? 18.385 -12.909 -38.110 1.00 89.12 184 ASP A N 1
ATOM 1371 C CA . ASP A 1 184 ? 17.181 -13.471 -37.494 1.00 89.12 184 ASP A CA 1
ATOM 1372 C C . ASP A 1 184 ? 17.415 -13.738 -36.005 1.00 89.12 184 ASP A C 1
ATOM 1374 O O . ASP A 1 184 ? 18.140 -14.667 -35.629 1.00 89.12 184 ASP A O 1
ATOM 1378 N N . CYS A 1 185 ? 16.759 -12.939 -35.163 1.00 91.06 185 CYS A N 1
ATOM 1379 C CA . CYS A 1 185 ? 16.875 -13.026 -33.713 1.00 91.06 185 CYS A CA 1
ATOM 1380 C C . CYS A 1 185 ? 15.497 -13.086 -33.039 1.00 91.06 185 CYS A C 1
ATOM 1382 O O . CYS A 1 185 ? 14.578 -12.336 -33.383 1.00 91.06 185 CYS A O 1
ATOM 1384 N N . THR A 1 186 ? 15.370 -13.941 -32.026 1.00 93.12 186 THR A N 1
ATOM 1385 C CA . THR A 1 186 ? 14.219 -13.998 -31.114 1.00 93.12 186 THR A CA 1
ATOM 1386 C C . THR A 1 186 ? 14.619 -13.416 -29.764 1.00 93.12 186 THR A C 1
ATOM 1388 O O . THR A 1 186 ? 15.580 -13.886 -29.161 1.00 93.12 186 THR A O 1
ATOM 1391 N N . VAL A 1 187 ? 13.864 -12.441 -29.264 1.00 92.50 187 VAL A N 1
ATOM 1392 C CA . VAL A 1 187 ? 14.052 -11.829 -27.941 1.00 92.50 187 VAL A CA 1
ATOM 1393 C C . VAL A 1 187 ? 12.951 -12.322 -27.004 1.00 92.50 187 VAL A C 1
ATOM 1395 O O . VAL A 1 187 ? 11.769 -12.235 -27.350 1.00 92.50 187 VAL A O 1
ATOM 1398 N N . SER A 1 188 ? 13.330 -12.835 -25.832 1.00 94.38 188 SER A N 1
ATOM 1399 C CA . SER A 1 188 ? 12.399 -13.334 -24.807 1.00 94.38 188 SER A CA 1
ATOM 1400 C C . SER A 1 188 ? 12.404 -12.432 -23.577 1.00 94.38 188 SER A C 1
ATOM 1402 O O . SER A 1 188 ? 13.466 -11.990 -23.143 1.00 94.38 188 SER A O 1
ATOM 1404 N N . PHE A 1 189 ? 11.232 -12.166 -23.002 1.00 93.50 189 PHE A N 1
ATOM 1405 C CA . PHE A 1 189 ? 11.112 -11.383 -21.772 1.00 93.50 189 PHE A CA 1
ATOM 1406 C C . PHE A 1 189 ? 11.346 -12.246 -20.530 1.00 93.50 189 PHE A C 1
ATOM 1408 O O . PHE A 1 189 ? 11.122 -13.460 -20.558 1.00 93.50 189 PHE A O 1
ATOM 1415 N N . SER A 1 190 ? 11.820 -11.629 -19.449 1.00 94.38 190 SER A N 1
ATOM 1416 C CA . SER A 1 190 ? 11.917 -12.296 -18.140 1.00 94.38 190 SER A CA 1
ATOM 1417 C C . SER A 1 190 ? 10.541 -12.402 -17.488 1.00 94.38 190 SER A C 1
ATOM 1419 O O . SER A 1 190 ? 10.166 -13.460 -16.989 1.00 94.38 190 SER A O 1
ATOM 1421 N N . GLU A 1 191 ? 9.757 -11.332 -17.587 1.00 92.81 191 GLU A N 1
ATOM 1422 C CA . GLU A 1 191 ? 8.353 -11.260 -17.216 1.00 92.81 191 GLU A CA 1
ATOM 1423 C C . GLU A 1 191 ? 7.510 -10.911 -18.447 1.00 92.81 191 GLU A C 1
ATOM 1425 O O . GLU A 1 191 ? 7.839 -9.972 -19.182 1.00 92.81 191 GLU A O 1
ATOM 1430 N N . PRO A 1 192 ? 6.408 -11.636 -18.705 1.00 90.62 192 PRO A N 1
ATOM 1431 C CA . PRO A 1 192 ? 5.544 -11.316 -19.828 1.00 90.62 192 PRO A CA 1
ATOM 1432 C C . PRO A 1 192 ? 4.952 -9.902 -19.719 1.00 90.62 192 PRO A C 1
ATOM 1434 O O . PRO A 1 192 ? 4.559 -9.453 -18.645 1.00 90.62 192 PRO A O 1
ATOM 1437 N N . MET A 1 193 ? 4.820 -9.221 -20.857 1.00 87.00 193 MET A N 1
ATOM 1438 C CA . MET A 1 193 ? 4.104 -7.951 -20.961 1.00 87.00 193 MET A CA 1
ATOM 1439 C C . MET A 1 193 ? 2.659 -8.101 -20.470 1.00 87.00 193 MET A C 1
ATOM 1441 O O . MET A 1 193 ? 2.043 -9.160 -20.601 1.00 87.00 193 MET A O 1
ATOM 1445 N N . LYS A 1 194 ? 2.079 -7.004 -19.968 1.00 87.06 194 LYS A N 1
ATOM 1446 C CA . LYS A 1 194 ? 0.743 -6.994 -19.345 1.00 87.06 194 LYS A CA 1
ATOM 1447 C C . LYS A 1 194 ? -0.362 -7.588 -20.231 1.00 87.06 194 LYS A C 1
ATOM 1449 O O . LYS A 1 194 ? -1.336 -8.129 -19.717 1.00 87.06 194 LYS A O 1
ATOM 1454 N N . ASN A 1 195 ? -0.257 -7.425 -21.549 1.00 83.81 195 ASN A N 1
ATOM 1455 C CA . ASN A 1 195 ? -1.164 -7.988 -22.550 1.00 83.81 195 ASN A CA 1
ATOM 1456 C C . ASN A 1 195 ? -0.498 -7.980 -23.944 1.00 83.81 195 ASN A C 1
ATOM 1458 O O . ASN A 1 195 ? 0.662 -7.608 -24.079 1.00 83.81 195 ASN A O 1
ATOM 1462 N N . GLY A 1 196 ? -1.225 -8.398 -24.985 1.00 79.12 196 GLY A N 1
ATOM 1463 C CA . GLY A 1 196 ? -0.733 -8.438 -26.370 1.00 79.12 196 GLY A CA 1
ATOM 1464 C C . GLY A 1 196 ? -0.924 -7.153 -27.189 1.00 79.12 196 GLY A C 1
ATOM 1465 O O . GLY A 1 196 ? -0.605 -7.158 -28.372 1.00 79.12 196 GLY A O 1
ATOM 1466 N N . ASN A 1 197 ? -1.436 -6.063 -26.609 1.00 81.88 197 ASN A N 1
ATOM 1467 C CA . ASN A 1 197 ? -1.785 -4.832 -27.337 1.00 81.88 197 ASN A CA 1
ATOM 1468 C C . ASN A 1 197 ? -0.606 -3.850 -27.438 1.00 81.88 197 ASN A C 1
ATOM 1470 O O . ASN A 1 197 ? -0.772 -2.643 -27.265 1.00 81.88 197 ASN A O 1
ATOM 1474 N N . TYR A 1 198 ? 0.592 -4.367 -27.690 1.00 78.44 198 TYR A N 1
ATOM 1475 C CA . TYR A 1 198 ? 1.799 -3.563 -27.864 1.00 78.44 198 TYR A CA 1
ATOM 1476 C C . TYR A 1 198 ? 2.114 -3.430 -29.354 1.00 78.44 198 TYR A C 1
ATOM 1478 O O . TYR A 1 198 ? 1.767 -4.300 -30.151 1.00 78.44 198 TYR A O 1
ATOM 1486 N N . ILE A 1 199 ? 2.778 -2.341 -29.735 1.00 76.06 199 ILE A N 1
ATOM 1487 C CA . ILE A 1 199 ? 3.345 -2.170 -31.075 1.00 76.06 199 ILE A CA 1
ATOM 1488 C C . ILE A 1 199 ? 4.867 -2.234 -30.977 1.00 76.06 199 ILE A C 1
ATOM 1490 O O . ILE A 1 199 ? 5.452 -1.735 -30.018 1.00 76.06 199 ILE A O 1
ATOM 1494 N N . LEU A 1 200 ? 5.509 -2.839 -31.973 1.00 74.56 200 LEU A N 1
ATOM 1495 C CA . LEU A 1 200 ? 6.958 -2.764 -32.141 1.00 74.56 200 LEU A CA 1
ATOM 1496 C C . LEU A 1 200 ? 7.263 -1.668 -33.159 1.00 74.56 200 LEU A C 1
ATOM 1498 O O . LEU A 1 200 ? 6.776 -1.721 -34.287 1.00 74.56 200 LEU A O 1
ATOM 1502 N N . ALA A 1 201 ? 8.070 -0.691 -32.759 1.00 75.12 201 ALA A N 1
ATOM 1503 C CA . ALA A 1 201 ? 8.610 0.334 -33.642 1.00 75.12 201 ALA A CA 1
ATOM 1504 C C . ALA A 1 201 ? 10.124 0.140 -33.767 1.00 75.12 201 ALA A C 1
ATOM 1506 O O . ALA A 1 201 ? 10.802 -0.117 -32.773 1.00 75.12 201 ALA A O 1
ATOM 1507 N N . THR A 1 202 ? 10.653 0.267 -34.982 1.00 72.44 202 THR A N 1
ATOM 1508 C CA . THR A 1 202 ? 12.080 0.074 -35.270 1.00 72.44 202 THR A CA 1
ATOM 1509 C C . THR A 1 202 ? 12.634 1.188 -36.137 1.00 72.44 202 THR A C 1
ATOM 1511 O O . THR A 1 202 ? 11.941 1.700 -37.014 1.00 72.44 202 THR A O 1
ATOM 1514 N N . SER A 1 203 ? 13.914 1.498 -35.949 1.00 73.50 203 SER A N 1
ATOM 1515 C CA . SER A 1 203 ? 14.696 2.375 -36.817 1.00 73.50 203 SER A CA 1
ATOM 1516 C C . SER A 1 203 ? 16.024 1.704 -37.178 1.00 73.50 203 SER A C 1
ATOM 1518 O O . SER A 1 203 ? 16.570 0.922 -36.402 1.00 73.50 203 SER A O 1
ATOM 1520 N N . SER A 1 204 ? 16.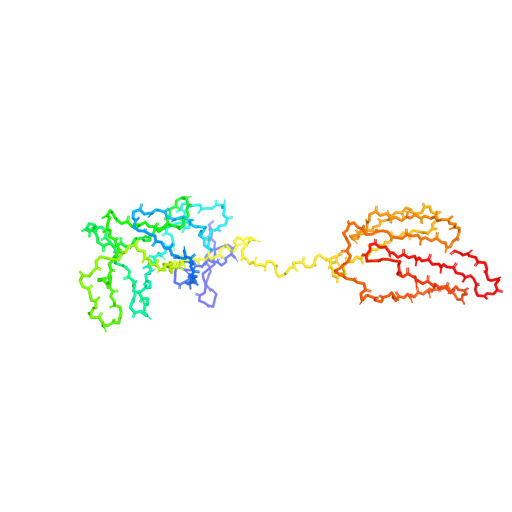539 1.989 -38.373 1.00 72.81 204 SER A N 1
ATOM 1521 C CA . SER A 1 204 ? 17.827 1.488 -38.861 1.00 72.81 204 SER A CA 1
ATOM 1522 C C . SER A 1 204 ? 18.681 2.645 -39.367 1.00 72.81 204 SER A C 1
ATOM 1524 O O . SER A 1 204 ? 18.180 3.530 -40.057 1.00 72.81 204 SER A O 1
ATOM 1526 N N . SER A 1 205 ? 19.979 2.629 -39.067 1.00 71.56 205 SER A N 1
ATOM 1527 C CA . SER A 1 205 ? 20.944 3.621 -39.568 1.00 71.56 205 SER A CA 1
ATOM 1528 C C . SER A 1 205 ? 21.666 3.183 -40.850 1.00 71.56 205 SER A C 1
ATOM 1530 O O . SER A 1 205 ? 22.321 4.000 -41.494 1.00 71.56 205 SER A O 1
ATOM 1532 N N . TYR A 1 206 ? 21.534 1.917 -41.262 1.00 69.38 206 TYR A N 1
ATOM 1533 C CA . TYR A 1 206 ? 22.110 1.420 -42.512 1.00 69.38 206 TYR A CA 1
ATOM 1534 C C . TYR A 1 206 ? 21.204 1.755 -43.700 1.00 69.38 206 TYR A C 1
ATOM 1536 O O . TYR A 1 206 ? 20.042 1.358 -43.735 1.00 69.38 206 TYR A O 1
ATOM 1544 N N . SER A 1 207 ? 21.759 2.448 -44.703 1.00 63.72 207 SER A N 1
ATOM 1545 C CA . SER A 1 207 ? 21.039 2.942 -45.896 1.00 63.72 207 SER A CA 1
ATOM 1546 C C . SER A 1 207 ? 20.389 1.857 -46.774 1.00 63.72 207 SER A C 1
ATOM 1548 O O . SER A 1 207 ? 19.728 2.197 -47.749 1.00 63.72 207 SER A O 1
ATOM 1550 N N . ALA A 1 208 ? 20.552 0.567 -46.462 1.00 66.62 208 ALA A N 1
ATOM 1551 C CA . ALA A 1 208 ? 20.010 -0.534 -47.254 1.00 66.62 208 ALA A CA 1
ATOM 1552 C C . ALA A 1 208 ? 19.471 -1.708 -46.414 1.00 66.62 208 ALA A C 1
ATOM 1554 O O . ALA A 1 208 ? 19.427 -2.822 -46.929 1.00 66.62 208 ALA A O 1
ATOM 1555 N N . THR A 1 209 ? 19.051 -1.501 -45.161 1.00 73.56 209 THR A N 1
ATOM 1556 C CA . THR A 1 209 ? 18.478 -2.578 -44.328 1.00 73.56 209 THR A CA 1
ATOM 1557 C C . THR A 1 209 ? 17.013 -2.296 -43.992 1.00 73.56 209 THR A C 1
ATOM 1559 O O . THR A 1 209 ? 16.693 -1.258 -43.423 1.00 73.56 209 THR A O 1
ATOM 1562 N N . LEU A 1 210 ? 16.118 -3.230 -44.315 1.00 70.88 210 LEU A N 1
ATOM 1563 C CA . LEU A 1 210 ? 14.767 -3.300 -43.757 1.00 70.88 210 LEU A CA 1
ATOM 1564 C C . LEU A 1 210 ? 14.818 -4.096 -42.458 1.00 70.88 210 LEU A C 1
ATOM 1566 O O . LEU A 1 210 ? 15.331 -5.214 -42.443 1.00 70.88 210 LEU A O 1
ATOM 1570 N N . ILE A 1 211 ? 14.244 -3.546 -41.392 1.00 77.06 211 ILE A N 1
ATOM 1571 C CA . ILE A 1 211 ? 14.026 -4.275 -40.143 1.00 77.06 211 ILE A CA 1
ATOM 1572 C C . ILE A 1 211 ? 12.536 -4.602 -40.051 1.00 77.06 211 ILE A C 1
ATOM 1574 O O . ILE A 1 211 ? 11.694 -3.707 -40.081 1.00 77.06 211 ILE A O 1
ATOM 1578 N N . SER A 1 212 ? 12.207 -5.889 -39.972 1.00 79.31 212 SER A N 1
ATOM 1579 C CA . SER A 1 212 ? 10.857 -6.369 -39.686 1.00 79.31 212 SER A CA 1
ATOM 1580 C C . SER A 1 212 ? 10.805 -6.916 -38.269 1.00 79.31 212 SER A C 1
ATOM 1582 O O . SER A 1 212 ? 11.639 -7.730 -37.873 1.00 79.31 212 SER A O 1
ATOM 1584 N N . CYS A 1 213 ? 9.797 -6.490 -37.515 1.00 77.19 213 CYS A N 1
ATOM 1585 C CA . CYS A 1 213 ? 9.536 -6.988 -36.179 1.00 77.19 213 CYS A CA 1
ATOM 1586 C C . CYS A 1 213 ? 8.177 -7.670 -36.110 1.00 77.19 213 CYS A C 1
ATOM 1588 O O . CYS A 1 213 ? 7.186 -7.164 -36.635 1.00 77.19 213 CYS A O 1
ATOM 1590 N N . VAL A 1 214 ? 8.128 -8.821 -35.443 1.00 79.94 21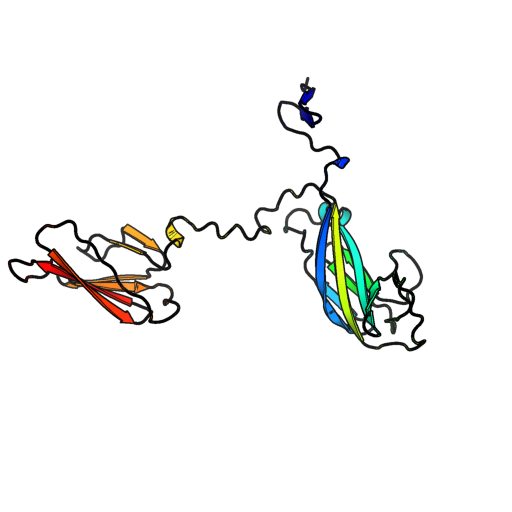4 VAL A N 1
ATOM 1591 C CA . VAL A 1 214 ? 6.897 -9.596 -35.269 1.00 79.94 214 VAL A CA 1
ATOM 1592 C C . VAL A 1 214 ? 6.724 -9.915 -33.791 1.00 79.94 214 VAL A C 1
ATOM 1594 O O . VAL A 1 214 ? 7.530 -10.657 -33.227 1.00 79.94 214 VAL A O 1
ATOM 1597 N N . ILE A 1 215 ? 5.661 -9.394 -33.172 1.00 78.75 215 ILE A N 1
ATOM 1598 C CA . ILE A 1 215 ? 5.228 -9.841 -31.841 1.00 78.75 215 ILE A CA 1
ATOM 1599 C C . ILE A 1 215 ? 4.721 -11.270 -31.997 1.00 78.75 215 ILE A C 1
ATOM 1601 O O . ILE A 1 215 ? 3.811 -11.529 -32.785 1.00 78.75 215 ILE A O 1
ATOM 1605 N N . LYS A 1 216 ? 5.342 -12.210 -31.287 1.00 74.88 216 LYS A N 1
ATOM 1606 C CA . LYS A 1 216 ? 4.936 -13.619 -31.325 1.00 74.88 216 LYS A CA 1
ATOM 1607 C C . LYS A 1 216 ? 3.950 -13.916 -30.211 1.00 74.88 216 LYS A C 1
ATOM 1609 O O . LYS A 1 216 ? 2.942 -14.574 -30.450 1.00 74.88 216 LYS A O 1
ATOM 1614 N N . THR A 1 217 ? 4.231 -13.402 -29.020 1.00 83.56 217 THR A N 1
ATOM 1615 C CA . THR A 1 217 ? 3.386 -13.501 -27.831 1.00 83.56 217 THR A CA 1
ATOM 1616 C C . THR A 1 217 ? 3.621 -12.269 -26.954 1.00 83.56 217 THR A C 1
ATOM 1618 O O . THR A 1 217 ? 4.489 -11.447 -27.233 1.00 83.56 217 THR A O 1
ATOM 1621 N N . PHE A 1 218 ? 2.899 -12.161 -25.842 1.00 86.25 218 PHE A N 1
ATOM 1622 C CA . PHE A 1 218 ? 3.214 -11.185 -24.795 1.00 86.25 218 PHE A CA 1
ATOM 1623 C C . PHE A 1 218 ? 4.513 -11.532 -24.028 1.00 86.25 218 PHE A C 1
ATOM 1625 O O . PHE A 1 218 ? 4.910 -10.791 -23.140 1.00 86.25 218 PHE A O 1
ATOM 1632 N N . SER A 1 219 ? 5.209 -12.620 -24.383 1.00 90.69 219 SER A N 1
ATOM 1633 C CA . SER A 1 219 ? 6.477 -13.057 -23.775 1.00 90.69 219 SER A CA 1
ATOM 1634 C C . SER A 1 219 ? 7.685 -12.940 -24.711 1.00 90.69 219 SER A C 1
ATOM 1636 O O . SER A 1 219 ? 8.811 -13.124 -24.254 1.00 90.69 219 SER A O 1
ATOM 1638 N N . SER A 1 220 ? 7.489 -12.685 -26.009 1.00 90.19 220 SER A N 1
ATOM 1639 C CA . SER A 1 220 ? 8.601 -12.600 -26.959 1.00 90.19 220 SER A CA 1
ATOM 1640 C C . SER A 1 220 ? 8.260 -11.877 -28.259 1.00 90.19 220 SER A C 1
ATOM 1642 O O . SER A 1 220 ? 7.111 -11.826 -28.720 1.00 90.19 220 SER A O 1
ATOM 1644 N N . PHE A 1 221 ? 9.307 -11.372 -28.906 1.00 89.00 221 PHE A N 1
ATOM 1645 C CA . PHE A 1 221 ? 9.236 -10.832 -30.257 1.00 89.00 221 PHE A CA 1
ATOM 1646 C C . PHE A 1 221 ? 10.418 -11.281 -31.111 1.00 89.00 221 PHE A C 1
ATOM 1648 O O . PHE A 1 221 ? 11.464 -11.700 -30.617 1.00 89.00 2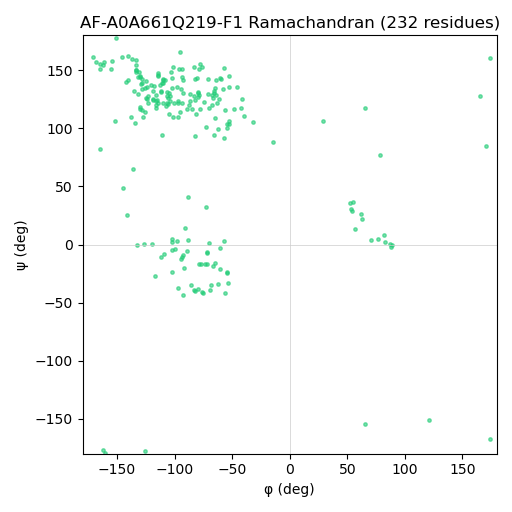21 PHE A O 1
ATOM 1655 N N . LYS A 1 222 ? 10.230 -11.200 -32.426 1.00 89.44 222 LYS A N 1
ATOM 1656 C CA . LYS A 1 222 ? 11.235 -11.534 -33.432 1.00 89.44 222 LYS A CA 1
ATOM 1657 C C . LYS A 1 222 ? 11.711 -10.270 -34.140 1.00 89.44 222 LYS A C 1
ATOM 1659 O O . LYS A 1 222 ? 10.877 -9.434 -34.489 1.00 89.44 222 LYS A O 1
ATOM 1664 N N . VAL A 1 223 ? 13.014 -10.168 -34.388 1.00 87.88 223 VAL A N 1
ATOM 1665 C CA . VAL A 1 223 ? 13.658 -9.118 -35.190 1.00 87.88 223 VAL A CA 1
ATOM 1666 C C . VAL A 1 223 ? 14.296 -9.763 -36.415 1.00 87.88 223 VAL A C 1
ATOM 1668 O O . VAL A 1 223 ? 15.025 -10.746 -36.285 1.00 87.88 223 VAL A O 1
ATOM 1671 N N . ILE A 1 224 ? 13.999 -9.222 -37.595 1.00 87.56 224 ILE A N 1
ATOM 1672 C CA . ILE A 1 224 ? 14.529 -9.686 -38.877 1.00 87.56 224 ILE A CA 1
ATOM 1673 C C . ILE A 1 224 ? 15.177 -8.508 -39.607 1.00 87.56 224 ILE A C 1
ATOM 1675 O O . ILE A 1 224 ? 14.470 -7.585 -40.009 1.00 87.56 224 ILE A O 1
ATOM 1679 N N . GLY A 1 225 ? 16.494 -8.547 -39.798 1.00 85.88 225 GLY A N 1
ATOM 1680 C CA . GLY A 1 225 ? 17.242 -7.616 -40.644 1.00 85.88 225 GLY A CA 1
ATOM 1681 C C . GLY A 1 225 ? 17.384 -8.167 -42.061 1.00 85.88 225 GLY A C 1
ATOM 1682 O O . GLY A 1 225 ? 17.765 -9.322 -42.241 1.00 85.88 225 GLY A O 1
ATOM 1683 N N . LYS A 1 226 ? 17.058 -7.367 -43.082 1.00 85.38 226 LYS A N 1
ATOM 1684 C CA . LYS A 1 226 ? 17.132 -7.767 -44.496 1.00 85.38 226 LYS A CA 1
ATOM 1685 C C . LYS A 1 226 ? 17.767 -6.677 -45.352 1.00 85.38 226 LYS A C 1
ATOM 1687 O O . LYS A 1 226 ? 17.344 -5.527 -45.287 1.00 85.38 226 LYS A O 1
ATOM 1692 N N . ASN A 1 227 ? 18.722 -7.031 -46.204 1.00 85.00 227 ASN A N 1
ATOM 1693 C CA . ASN A 1 227 ? 19.270 -6.125 -47.207 1.00 85.00 227 ASN A CA 1
ATOM 1694 C C . ASN A 1 227 ? 18.203 -5.794 -48.266 1.00 85.00 227 ASN A C 1
ATOM 1696 O O . ASN A 1 227 ? 17.598 -6.694 -48.844 1.00 85.00 227 ASN A O 1
ATOM 1700 N N . ILE A 1 228 ? 17.972 -4.514 -48.549 1.00 82.06 228 ILE A N 1
ATOM 1701 C CA . ILE A 1 228 ? 16.977 -4.053 -49.528 1.00 82.06 228 ILE A CA 1
ATOM 1702 C C . ILE A 1 228 ? 17.385 -4.416 -50.960 1.00 82.06 228 ILE A C 1
ATOM 1704 O O . ILE A 1 228 ? 16.525 -4.723 -51.780 1.00 82.06 228 ILE A O 1
ATOM 1708 N N . ASN A 1 229 ? 18.683 -4.394 -51.258 1.00 83.94 229 ASN A N 1
ATOM 1709 C CA . ASN A 1 229 ? 19.194 -4.571 -52.614 1.00 83.94 229 ASN A CA 1
ATOM 1710 C C . ASN A 1 229 ? 19.309 -6.048 -53.000 1.00 83.94 229 ASN A C 1
ATOM 1712 O O . ASN A 1 229 ? 19.016 -6.400 -54.139 1.00 83.94 229 ASN A O 1
ATOM 1716 N N . THR A 1 230 ? 19.741 -6.906 -52.070 1.00 83.81 230 THR A N 1
ATOM 1717 C CA . THR A 1 230 ? 19.944 -8.342 -52.344 1.00 83.81 230 THR A CA 1
ATOM 1718 C C . THR A 1 230 ? 18.818 -9.218 -51.810 1.00 83.81 230 THR A C 1
ATOM 1720 O O . THR A 1 230 ? 18.580 -10.310 -52.313 1.00 83.81 230 THR A O 1
ATOM 1723 N N . GLY A 1 231 ? 18.089 -8.734 -50.807 1.00 80.06 231 GLY A N 1
ATOM 1724 C CA . GLY A 1 231 ? 17.075 -9.503 -50.109 1.00 80.06 231 GLY A CA 1
ATOM 1725 C C . GLY A 1 231 ? 17.628 -10.518 -49.102 1.00 80.06 231 GLY A C 1
ATOM 1726 O O . GLY A 1 231 ? 16.840 -11.255 -48.511 1.00 80.06 231 GLY A O 1
ATOM 1727 N N . ASP A 1 232 ? 18.937 -10.550 -48.877 1.00 82.38 232 ASP A N 1
ATOM 1728 C CA . ASP A 1 232 ? 19.553 -11.460 -47.911 1.00 82.38 232 ASP A CA 1
ATOM 1729 C C . ASP A 1 232 ? 19.344 -10.977 -46.475 1.00 82.38 232 ASP A C 1
ATOM 1731 O O . ASP A 1 232 ? 19.211 -9.776 -46.224 1.00 82.38 232 ASP A O 1
ATOM 1735 N N . LEU A 1 233 ? 19.329 -11.908 -45.520 1.00 82.56 233 LEU A N 1
ATOM 1736 C CA . LEU A 1 233 ? 19.281 -11.562 -44.101 1.00 82.56 233 LEU A CA 1
ATOM 1737 C C . LEU A 1 233 ? 20.620 -10.961 -43.642 1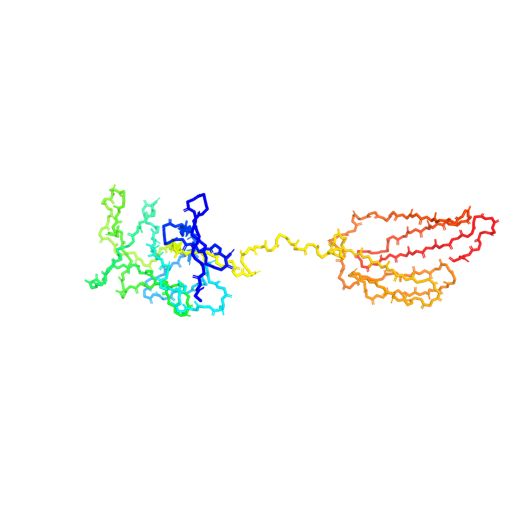.00 82.56 233 LEU A C 1
ATOM 1739 O O . LEU A 1 233 ? 21.680 -11.409 -44.084 1.00 82.56 233 LEU A O 1
ATOM 1743 N N . GLN A 1 234 ? 20.564 -9.959 -42.760 1.00 72.19 234 GLN A N 1
ATOM 1744 C CA . GLN A 1 234 ? 21.729 -9.264 -42.192 1.00 72.19 234 GLN A CA 1
ATOM 1745 C C . GLN A 1 234 ? 21.668 -9.207 -40.673 1.00 72.19 234 GLN A C 1
ATOM 1747 O O . GLN A 1 234 ? 20.693 -8.609 -40.168 1.00 72.19 234 GLN A O 1
#

Radius of gyration: 30.74 Å; Cα contacts (8 Å, |Δi|>4): 453; chains: 1; bounding box: 62×53×88 Å

Nearest PDB structures (foldseek):
  8hke-assembly1_A  TM=3.032E-01  e=9.765E+00  Homo sapiens
  7utp-assembly1_D  TM=1.833E-01  e=7.040E+00  Canis lupus familiaris